Protein AF-0000000077203941 (afdb_homodimer)

Solvent-accessible surface area (backbone atoms only — not comparable to full-atom values): 20072 Å² total; per-residue (Å²): 122,65,71,66,51,54,58,54,54,57,59,59,58,67,66,56,72,82,65,63,80,65,65,68,78,66,64,61,74,73,58,52,49,26,24,41,35,41,29,30,57,31,85,92,36,55,36,36,36,35,40,31,41,96,87,47,73,72,51,80,46,78,30,49,58,42,19,69,50,74,54,48,46,76,46,52,58,87,87,72,40,68,40,51,32,38,31,40,40,33,41,96,91,42,76,46,63,46,71,77,37,38,36,78,76,60,76,48,59,54,42,40,33,40,37,39,91,70,22,48,24,38,62,52,57,58,27,30,45,30,30,50,63,63,53,90,82,55,88,58,81,71,57,78,44,79,42,72,45,63,89,59,70,81,68,70,70,73,74,76,77,77,73,77,76,77,77,79,74,85,122,120,66,70,64,51,56,57,52,54,55,56,59,59,63,67,60,63,82,70,65,82,67,66,68,80,68,65,63,72,72,58,53,49,24,25,42,34,41,29,28,56,32,87,92,37,56,36,35,38,36,39,31,42,98,86,46,75,72,51,80,46,76,30,50,56,41,18,70,49,72,54,48,47,78,45,53,58,88,87,70,40,68,39,51,31,39,30,41,39,33,39,96,92,42,75,46,62,47,71,78,38,39,37,78,78,62,74,50,58,54,42,41,32,40,37,38,90,70,22,48,24,38,63,50,59,59,26,29,44,29,31,51,64,63,54,88,82,54,90,60,83,70,59,77,45,77,42,71,45,63,87,60,70,80,67,71,72,73,75,75,75,78,72,78,79,76,78,80,75,84,122

Sequence (342 aa):
MAALVNKIVLLSFMLVPIFVMMDGVESFKFIPRAVIGIENQLPNLKLTIHCKDKYRDNGFHTLAPGENYRFGFITAPFFIKRTQWFCLFSWHGESRNFDIYVEERDDCSYCQWLIRKSGPCKYYATHLDCYQWKTTGQHERQGRKMLLISNTSIQQEPPLSLQPLNSQGRDMAALVNKIVLLSFMLVPIFVMMDGVESFKFIPRAVIGIENQLPNLKLTIHCKDKYRDNGFHTLAPGENYRFGFITAPFFIKRTQWFCLFSWHGESRNFDIYVEERDDCSYCQWLIRKSGPCKYYATHLDCYQWKTTGQHERQGRKMLLISNTSIQQEPPLSLQPLNSQGRD

Secondary structure (DSSP, 8-state):
-HHHHHHHHHHHHS---------SSSGGGGS-EEEEEEEE-STT--EEEEEE-SS-EEEEEEE-TT-EEEEEEEPPPTTT---EEEEEEEETTEEEEEEEEEHHHH--SEEEEEE-SS-EEEE-SSEEEEE----TT------EEEEE-----------------------/-HHHHHHHHHHHHHT--S-----SSSGGGGS-EEEEEEEE-STT--EEEEEE-SS-EEEEEEE-TT-EEEEEEEPPPTTT---EEEEEEEETTEEEEEEEEEHHHH--SEEEEEE-SS-EEEE-SSEEEEE----TT------EEEEE-----------------------

InterPro domains:
  IPR010264 Plant self-incompatibility S1 [PF05938] (37-133)
  IPR010264 Plant self-incompatibility S1 [PTHR31232] (36-124)

Organism: Lupinus luteus (NCBI:txid3873)

Structure (mmCIF, N/CA/C/O backbone):
data_AF-0000000077203941-model_v1
#
loop_
_entity.id
_entity.type
_entity.pdbx_description
1 polymer 'S-protein homolog'
#
loop_
_atom_site.group_PDB
_atom_site.id
_atom_site.type_symbol
_atom_site.label_atom_id
_atom_site.label_alt_id
_atom_site.label_comp_id
_atom_site.label_asym_id
_atom_site.label_entity_id
_atom_site.label_seq_id
_atom_site.pdbx_PDB_ins_code
_atom_site.Cartn_x
_atom_site.Cartn_y
_atom_site.Cartn_z
_atom_site.occupancy
_atom_site.B_iso_or_equiv
_atom_site.auth_seq_id
_atom_site.auth_comp_id
_atom_site.auth_asym_id
_atom_site.auth_atom_id
_atom_site.pdbx_PDB_model_num
ATOM 1 N N . MET A 1 1 ? 59.719 0.815 34.812 1 36.97 1 MET A N 1
ATOM 2 C CA . MET A 1 1 ? 58.625 -0.065 34.438 1 36.97 1 MET A CA 1
ATOM 3 C C . MET A 1 1 ? 57.281 0.527 34.875 1 36.97 1 MET A C 1
ATOM 5 O O . MET A 1 1 ? 56.219 0.031 34.469 1 36.97 1 MET A O 1
ATOM 9 N N . ALA A 1 2 ? 57.281 1.484 35.844 1 50.22 2 ALA A N 1
ATOM 10 C CA . ALA A 1 2 ? 56.062 2 36.469 1 50.22 2 ALA A CA 1
ATOM 11 C C . ALA A 1 2 ? 55.406 3.053 35.562 1 50.22 2 ALA A C 1
ATOM 13 O O . ALA A 1 2 ? 54.188 3.166 35.5 1 50.22 2 ALA A O 1
ATOM 14 N N . ALA A 1 3 ? 56.219 3.947 34.938 1 54.88 3 ALA A N 1
ATOM 15 C CA . ALA A 1 3 ? 55.656 5.062 34.188 1 54.88 3 ALA A CA 1
ATOM 16 C C . ALA A 1 3 ? 54.875 4.566 32.938 1 54.88 3 ALA A C 1
ATOM 18 O O . ALA A 1 3 ? 53.906 5.176 32.531 1 54.88 3 ALA A O 1
ATOM 19 N N . LEU A 1 4 ? 55.406 3.486 32.312 1 53.41 4 LEU A N 1
ATOM 20 C CA . LEU A 1 4 ? 54.75 2.992 31.109 1 53.41 4 LEU A CA 1
ATOM 21 C C . LEU A 1 4 ? 53.406 2.375 31.453 1 53.41 4 LEU A C 1
ATOM 23 O O . LEU A 1 4 ? 52.469 2.486 30.688 1 53.41 4 LEU A O 1
ATOM 27 N N . VAL A 1 5 ? 53.25 1.854 32.719 1 55.34 5 VAL A N 1
ATOM 28 C CA . VAL A 1 5 ? 52 1.253 33.125 1 55.34 5 VAL A CA 1
ATOM 29 C C . VAL A 1 5 ? 50.938 2.344 33.312 1 55.34 5 VAL A C 1
ATOM 31 O O . VAL A 1 5 ? 49.781 2.158 32.938 1 55.34 5 VAL A O 1
ATOM 34 N N . ASN A 1 6 ? 51.375 3.537 33.781 1 50.31 6 ASN A N 1
ATOM 35 C CA . ASN A 1 6 ? 50.375 4.551 34.062 1 50.31 6 ASN A CA 1
ATOM 36 C C . ASN A 1 6 ? 49.781 5.129 32.812 1 50.31 6 ASN A C 1
ATOM 38 O O . ASN A 1 6 ? 48.594 5.52 32.781 1 50.31 6 ASN A O 1
ATOM 42 N N . LYS A 1 7 ? 50.594 5.254 31.766 1 49.59 7 LYS A N 1
ATOM 43 C CA . LYS A 1 7 ? 50.031 5.828 30.547 1 49.59 7 LYS A CA 1
ATOM 44 C C . LYS A 1 7 ? 49.094 4.852 29.875 1 49.59 7 LYS A C 1
ATOM 46 O O . LYS A 1 7 ? 48.25 5.254 29.047 1 49.59 7 LYS A O 1
ATOM 51 N N . ILE A 1 8 ? 49.344 3.521 30.062 1 50 8 ILE A N 1
ATOM 52 C CA . ILE A 1 8 ? 48.438 2.551 29.438 1 50 8 ILE A CA 1
ATOM 53 C C . ILE A 1 8 ? 47.125 2.494 30.188 1 50 8 ILE A C 1
ATOM 55 O O . ILE A 1 8 ? 46.062 2.34 29.578 1 50 8 ILE A O 1
ATOM 59 N N . VAL A 1 9 ? 47.156 2.752 31.547 1 47.06 9 VAL A N 1
ATOM 60 C CA . VAL A 1 9 ? 45.906 2.697 32.281 1 47.06 9 VAL A CA 1
ATOM 61 C C . VAL A 1 9 ? 45.031 3.885 31.922 1 47.06 9 VAL A C 1
ATOM 63 O O . VAL A 1 9 ? 43.781 3.76 31.844 1 47.06 9 VAL A O 1
ATOM 66 N N . LEU A 1 10 ? 45.656 5.043 31.641 1 44.69 10 LEU A N 1
ATOM 67 C CA . LEU A 1 10 ? 44.812 6.195 31.344 1 44.69 10 LEU A CA 1
ATOM 68 C C . LEU A 1 10 ? 44.125 6.043 29.984 1 44.69 10 LEU A C 1
ATOM 70 O O . LEU A 1 10 ? 43.031 6.555 29.766 1 44.69 10 LEU A O 1
ATOM 74 N N . LEU A 1 11 ? 44.906 5.438 29.078 1 47.25 11 LEU A N 1
ATOM 75 C CA . LEU A 1 11 ? 44.312 5.363 27.75 1 47.25 11 LEU A CA 1
ATOM 76 C C . LEU A 1 11 ? 43.125 4.402 27.75 1 47.25 11 LEU A C 1
ATOM 78 O O . LEU A 1 11 ? 42.25 4.477 26.875 1 47.25 11 LEU A O 1
ATOM 82 N N . SER A 1 12 ? 43.25 3.41 28.688 1 47.41 12 SER A N 1
ATOM 83 C CA . SER A 1 12 ? 42.156 2.445 28.609 1 47.41 12 SER A CA 1
ATOM 84 C C . SER A 1 12 ? 40.844 3.049 29.125 1 47.41 12 SER A C 1
ATOM 86 O O . SER A 1 12 ? 39.781 2.422 29.031 1 47.41 12 SER A O 1
ATOM 88 N N . PHE A 1 13 ? 40.969 3.957 30.078 1 44.84 13 PHE A N 1
ATOM 89 C CA . PHE A 1 13 ? 39.688 4.43 30.625 1 44.84 13 PHE A CA 1
ATOM 90 C C . PHE A 1 13 ? 38.844 5.074 29.547 1 44.84 13 PHE A C 1
ATOM 92 O O . PHE A 1 13 ? 37.656 5.316 29.75 1 44.84 13 PHE A O 1
ATOM 99 N N . MET A 1 14 ? 39.531 5.777 28.656 1 41.94 14 MET A N 1
ATOM 100 C CA . MET A 1 14 ? 38.688 6.625 27.828 1 41.94 14 MET A CA 1
ATOM 101 C C . MET A 1 14 ? 37.812 5.781 26.906 1 41.94 14 MET A C 1
ATOM 103 O O . MET A 1 14 ? 37 6.32 26.141 1 41.94 14 MET A O 1
ATOM 107 N N . LEU A 1 15 ? 38.25 4.605 26.516 1 40.62 15 LEU A N 1
ATOM 108 C CA . LEU A 1 15 ? 37.312 3.955 25.594 1 40.62 15 LEU A CA 1
ATOM 109 C C . LEU A 1 15 ? 36.094 3.467 26.344 1 40.62 15 LEU A C 1
ATOM 111 O O . LEU A 1 15 ? 36.031 2.312 26.766 1 40.62 15 LEU A O 1
ATOM 115 N N . VAL A 1 16 ? 35.812 3.914 27.547 1 38.56 16 VAL A N 1
ATOM 116 C CA . VAL A 1 16 ? 34.469 3.539 28.031 1 38.56 16 VAL A CA 1
ATOM 117 C C . VAL A 1 16 ? 33.438 3.723 26.922 1 38.56 16 VAL A C 1
ATOM 119 O O . VAL A 1 16 ? 33.375 4.781 26.281 1 38.56 16 VAL A O 1
ATOM 122 N N . PRO A 1 17 ? 32.906 2.582 26.359 1 37.25 17 PRO A N 1
ATOM 123 C CA . PRO A 1 17 ? 31.812 2.578 25.391 1 37.25 17 PRO A CA 1
ATOM 124 C C . PRO A 1 17 ? 30.703 3.561 25.766 1 37.25 17 PRO A C 1
ATOM 126 O O . PRO A 1 17 ? 30.312 3.641 26.922 1 37.25 17 PRO A O 1
ATOM 129 N N . ILE A 1 18 ? 30.734 4.82 25.266 1 37.34 18 ILE A N 1
ATOM 130 C CA . ILE A 1 18 ? 29.469 5.477 24.938 1 37.34 18 ILE A CA 1
ATOM 131 C C . ILE A 1 18 ? 28.391 4.43 24.656 1 37.34 18 ILE A C 1
ATOM 133 O O . ILE A 1 18 ? 28.203 4.039 23.5 1 37.34 18 ILE A O 1
ATOM 137 N N . PHE A 1 19 ? 28.625 3.158 25.062 1 36.47 19 PHE A N 1
ATOM 138 C CA . PHE A 1 19 ? 27.375 2.41 25.031 1 36.47 19 PHE A CA 1
ATOM 139 C C . PHE A 1 19 ? 26.297 3.127 25.844 1 36.47 19 PHE A C 1
ATOM 141 O O . PHE A 1 19 ? 26.109 2.836 27.031 1 36.47 19 PHE A O 1
ATOM 148 N N . VAL A 1 20 ? 26.422 4.375 26.234 1 33.66 20 VAL A N 1
ATOM 149 C CA . VAL A 1 20 ? 25.203 4.93 26.797 1 33.66 20 VAL A CA 1
ATOM 150 C C . VAL A 1 20 ? 23.984 4.207 26.219 1 33.66 20 VAL A C 1
ATOM 152 O O . VAL A 1 20 ? 24.016 3.734 25.078 1 33.66 20 VAL A O 1
ATOM 155 N N . MET A 1 21 ? 22.984 3.955 27.109 1 33.06 21 MET A N 1
ATOM 156 C CA . MET A 1 21 ? 21.578 3.545 27.156 1 33.06 21 MET A CA 1
ATOM 157 C C . MET A 1 21 ? 20.781 4.188 26.031 1 33.06 21 MET A C 1
ATOM 159 O O . MET A 1 21 ? 20.453 5.371 26.094 1 33.06 21 MET A O 1
ATOM 163 N N . MET A 1 22 ? 21.25 4.137 24.766 1 34.56 22 MET A N 1
ATOM 164 C CA . MET A 1 22 ? 20.141 4.262 23.828 1 34.56 22 MET A CA 1
ATOM 165 C C . MET A 1 22 ? 18.875 3.592 24.375 1 34.56 22 MET A C 1
ATOM 167 O O . MET A 1 22 ? 18.875 2.389 24.656 1 34.56 22 MET A O 1
ATOM 171 N N . ASP A 1 23 ? 18.156 4.195 25.188 1 36.88 23 ASP A N 1
ATOM 172 C CA . ASP A 1 23 ? 16.766 3.77 25.344 1 36.88 23 ASP A CA 1
ATOM 173 C C . ASP A 1 23 ? 16.266 3.055 24.094 1 36.88 23 ASP A C 1
ATOM 175 O O . ASP A 1 23 ? 16.469 3.529 22.984 1 36.88 23 ASP A O 1
ATOM 179 N N . GLY A 1 24 ? 16.25 1.79 24.047 1 36.47 24 GLY A N 1
ATOM 180 C CA . GLY A 1 24 ? 15.938 0.714 23.125 1 36.47 24 GLY A CA 1
ATOM 181 C C . GLY A 1 24 ? 14.859 1.086 22.125 1 36.47 24 GLY A C 1
ATOM 182 O O . GLY A 1 24 ? 14.57 0.321 21.203 1 36.47 24 GLY A O 1
ATOM 183 N N . VAL A 1 25 ? 13.836 1.766 22.562 1 40.03 25 VAL A N 1
ATOM 184 C CA . VAL A 1 25 ? 12.633 1.725 21.75 1 40.03 25 VAL A CA 1
ATOM 185 C C . VAL A 1 25 ? 12.867 2.475 20.438 1 40.03 25 VAL A C 1
ATOM 187 O O . VAL A 1 25 ? 12.398 2.049 19.375 1 40.03 25 VAL A O 1
ATOM 190 N N . GLU A 1 26 ? 13.469 3.666 20.453 1 42.59 26 GLU A N 1
ATOM 191 C CA . GLU A 1 26 ? 13.57 4.473 19.234 1 42.59 26 GLU A CA 1
ATOM 192 C C . GLU A 1 26 ? 14.773 4.059 18.406 1 42.59 26 GLU A C 1
ATOM 194 O O . GLU A 1 26 ? 15.062 4.672 17.375 1 42.59 26 GLU A O 1
ATOM 199 N N . SER A 1 27 ? 15.812 3.564 19 1 45.38 27 SER A N 1
ATOM 200 C CA . SER A 1 27 ? 17.094 3.281 18.359 1 45.38 27 SER A CA 1
ATOM 201 C C . SER A 1 27 ? 16.922 2.432 17.109 1 45.38 27 SER A C 1
ATOM 203 O O . SER A 1 27 ? 17.797 2.408 16.25 1 45.38 27 SER A O 1
ATOM 205 N N . PHE A 1 28 ? 15.828 1.674 17.047 1 51.12 28 PHE A N 1
ATOM 206 C CA . PHE A 1 28 ? 15.516 0.727 15.984 1 51.12 28 PHE A CA 1
ATOM 207 C C . PHE A 1 28 ? 14.984 1.452 14.75 1 51.12 28 PHE A C 1
ATOM 209 O O . PHE A 1 28 ? 14.641 0.817 13.758 1 51.12 28 PHE A O 1
ATOM 216 N N . LYS A 1 29 ? 14.883 2.684 14.867 1 59.03 29 LYS A N 1
ATOM 217 C CA . LYS A 1 29 ? 14.477 3.592 13.797 1 59.03 29 LYS A CA 1
ATOM 218 C C . LYS A 1 29 ? 15.516 3.604 12.672 1 59.03 29 LYS A C 1
ATOM 220 O O . LYS A 1 29 ? 15.18 3.879 11.516 1 59.03 29 LYS A O 1
ATOM 225 N N . PHE A 1 30 ? 16.734 3.004 12.969 1 72.81 30 PHE A N 1
ATOM 226 C CA . PHE A 1 30 ? 17.75 3.195 11.945 1 72.81 30 PHE A CA 1
ATOM 227 C C . PHE A 1 30 ? 17.891 1.945 11.086 1 72.81 30 PHE A C 1
ATOM 229 O O . PHE A 1 30 ? 18.719 1.905 10.172 1 72.81 30 PHE A O 1
ATOM 236 N N . ILE A 1 31 ? 17.141 0.972 11.516 1 83.25 31 ILE A N 1
ATOM 237 C CA . ILE A 1 31 ? 17.266 -0.196 10.648 1 83.25 31 ILE A CA 1
ATOM 238 C C . ILE A 1 31 ? 16.312 -0.057 9.461 1 83.25 31 ILE A C 1
ATOM 240 O O . ILE A 1 31 ? 15.086 -0.032 9.641 1 83.25 31 ILE A O 1
ATOM 244 N N . PRO A 1 32 ? 16.922 -0.05 8.344 1 90.69 32 PRO A N 1
ATOM 245 C CA . PRO A 1 32 ? 16.047 0.114 7.18 1 90.69 32 PRO A CA 1
ATOM 246 C C . PRO A 1 32 ? 15.102 -1.067 6.977 1 90.69 32 PRO A C 1
ATOM 248 O O . PRO A 1 32 ? 15.484 -2.217 7.215 1 90.69 32 PRO A O 1
ATOM 251 N N . ARG A 1 33 ? 13.883 -0.759 6.688 1 93.75 33 ARG A N 1
ATOM 252 C CA . ARG A 1 33 ? 12.859 -1.776 6.473 1 93.75 33 ARG A CA 1
ATOM 253 C C . ARG A 1 33 ? 12.062 -1.494 5.203 1 93.75 33 ARG A C 1
ATOM 255 O O . ARG A 1 33 ? 12.047 -0.365 4.711 1 93.75 33 ARG A O 1
ATOM 262 N N . ALA A 1 34 ? 11.484 -2.582 4.707 1 95.62 34 ALA A N 1
ATOM 263 C CA . ALA A 1 34 ? 10.578 -2.473 3.566 1 95.62 34 ALA A CA 1
ATOM 264 C C . ALA A 1 34 ? 9.312 -3.303 3.785 1 95.62 34 ALA A C 1
ATOM 266 O O . ALA A 1 34 ? 9.336 -4.297 4.516 1 95.62 34 ALA A O 1
ATOM 267 N N . VAL A 1 35 ? 8.227 -2.814 3.223 1 98 35 VAL A N 1
ATOM 268 C CA . VAL A 1 35 ? 6.969 -3.545 3.182 1 98 35 VAL A CA 1
ATOM 269 C C . VAL A 1 35 ? 6.582 -3.83 1.73 1 98 35 VAL A C 1
ATOM 271 O O . VAL A 1 35 ? 6.688 -2.953 0.871 1 98 35 VAL A O 1
ATOM 274 N N . ILE A 1 36 ? 6.16 -5.074 1.547 1 98.5 36 ILE A N 1
ATOM 275 C CA . ILE A 1 36 ? 5.602 -5.461 0.256 1 98.5 36 ILE A CA 1
ATOM 276 C C . ILE A 1 36 ? 4.09 -5.652 0.385 1 98.5 36 ILE A C 1
ATOM 278 O O . ILE A 1 36 ? 3.621 -6.328 1.304 1 98.5 36 ILE A O 1
ATOM 282 N N . GLY A 1 37 ? 3.375 -4.984 -0.422 1 98.56 37 GLY A N 1
ATOM 283 C CA . GLY A 1 37 ? 1.97 -5.293 -0.63 1 98.56 37 GLY A CA 1
ATOM 284 C C . GLY A 1 37 ? 1.697 -5.969 -1.962 1 98.56 37 GLY A C 1
ATOM 285 O O . GLY A 1 37 ? 2.244 -5.562 -2.99 1 98.56 37 GLY A O 1
ATOM 286 N N . ILE A 1 38 ? 0.894 -6.973 -1.899 1 98.81 38 ILE A N 1
ATOM 287 C CA . ILE A 1 38 ? 0.526 -7.727 -3.092 1 98.81 38 ILE A CA 1
ATOM 288 C C . ILE A 1 38 ? -0.995 -7.785 -3.217 1 98.81 38 ILE A C 1
ATOM 290 O O . ILE A 1 38 ? -1.674 -8.344 -2.352 1 98.81 38 ILE A O 1
ATOM 294 N N . GLU A 1 39 ? -1.454 -7.246 -4.328 1 98.81 39 GLU A N 1
ATOM 295 C CA . GLU A 1 39 ? -2.896 -7.242 -4.555 1 98.81 39 GLU A CA 1
ATOM 296 C C . GLU A 1 39 ? -3.277 -8.18 -5.695 1 98.81 39 GLU A C 1
ATOM 298 O O . GLU A 1 39 ? -2.654 -8.164 -6.758 1 98.81 39 GLU A O 1
ATOM 303 N N . ASN A 1 40 ? -4.309 -8.945 -5.434 1 98.69 40 ASN A N 1
ATOM 304 C CA . ASN A 1 40 ? -4.852 -9.797 -6.484 1 98.69 40 ASN A CA 1
ATOM 305 C C . ASN A 1 40 ? -5.734 -9.008 -7.449 1 98.69 40 ASN A C 1
ATOM 307 O O . ASN A 1 40 ? -6.867 -8.664 -7.113 1 98.69 40 ASN A O 1
ATOM 311 N N . GLN A 1 41 ? -5.199 -8.859 -8.609 1 98.31 41 GLN A N 1
ATOM 312 C CA . GLN A 1 41 ? -6.012 -8.18 -9.617 1 98.31 41 GLN A CA 1
ATOM 313 C C . GLN A 1 41 ? -6.375 -9.125 -10.758 1 98.31 41 GLN A C 1
ATOM 315 O O . GLN A 1 41 ? -6.637 -8.68 -11.875 1 98.31 41 GLN A O 1
ATOM 320 N N . LEU A 1 42 ? -6.34 -10.367 -10.453 1 97.81 42 LEU A N 1
ATOM 321 C CA . LEU A 1 42 ? -6.871 -11.336 -11.398 1 97.81 42 LEU A CA 1
ATOM 322 C C . LEU A 1 42 ? -8.398 -11.305 -11.406 1 97.81 42 LEU A C 1
ATOM 324 O O . LEU A 1 42 ? -9.031 -11.445 -10.359 1 97.81 42 LEU A O 1
ATOM 328 N N . PRO A 1 43 ? -8.938 -11.141 -12.625 1 96 43 PRO A N 1
ATOM 329 C CA . PRO A 1 43 ? -10.398 -11.062 -12.648 1 96 43 PRO A CA 1
ATOM 330 C C . PRO A 1 43 ? -11.062 -12.391 -12.273 1 96 43 PRO A C 1
ATOM 332 O O . PRO A 1 43 ? -10.867 -13.398 -12.961 1 96 43 PRO A O 1
ATOM 335 N N . ASN A 1 44 ? -11.766 -12.383 -11.188 1 95.5 44 ASN A N 1
ATOM 336 C CA . ASN A 1 44 ? -12.609 -13.477 -10.727 1 95.5 44 ASN A CA 1
ATOM 337 C C . ASN A 1 44 ? -11.789 -14.719 -10.406 1 95.5 44 ASN A C 1
ATOM 339 O O . ASN A 1 44 ? -12.297 -15.844 -10.508 1 95.5 44 ASN A O 1
ATOM 343 N N . LEU A 1 45 ? -10.578 -14.57 -10.086 1 97.62 45 LEU A N 1
ATOM 344 C CA . LEU A 1 45 ? -9.727 -15.711 -9.758 1 97.62 45 LEU A CA 1
ATOM 345 C C . LEU A 1 45 ? -9.016 -15.492 -8.422 1 97.62 45 LEU A C 1
ATOM 347 O O . LEU A 1 45 ? -8.523 -14.391 -8.148 1 97.62 45 LEU A O 1
ATOM 351 N N . LYS A 1 46 ? -9.008 -16.547 -7.711 1 98.12 46 LYS A N 1
ATOM 352 C CA . LYS A 1 46 ? -8.195 -16.531 -6.496 1 98.12 46 LYS A CA 1
ATOM 353 C C . LYS A 1 46 ? -6.715 -16.688 -6.824 1 98.12 46 LYS A C 1
ATOM 355 O O . LYS A 1 46 ? -6.348 -17.422 -7.738 1 98.12 46 LYS A O 1
ATOM 360 N N . LEU A 1 47 ? -5.961 -15.977 -6.059 1 98.62 47 LEU A N 1
ATOM 361 C CA . LEU A 1 47 ? -4.512 -16 -6.223 1 98.62 47 LEU A CA 1
ATOM 362 C C . LEU A 1 47 ? -3.836 -16.609 -5 1 98.62 47 LEU A C 1
ATOM 364 O O . LEU A 1 47 ? -4.055 -16.156 -3.873 1 98.62 47 LEU A O 1
ATOM 368 N N . THR A 1 48 ? -3.068 -17.656 -5.203 1 98.75 48 THR A N 1
ATOM 369 C CA . THR A 1 48 ? -2.238 -18.203 -4.133 1 98.75 48 THR A CA 1
ATOM 370 C C . THR A 1 48 ? -0.792 -17.734 -4.281 1 98.75 48 THR A C 1
ATOM 372 O O . THR A 1 48 ? -0.224 -17.797 -5.375 1 98.75 48 THR A O 1
ATOM 375 N N . ILE A 1 49 ? -0.249 -17.297 -3.172 1 98.75 49 ILE A N 1
ATOM 376 C CA . ILE A 1 49 ? 1.096 -16.734 -3.223 1 98.75 49 ILE A CA 1
ATOM 377 C C . ILE A 1 49 ? 1.989 -17.438 -2.203 1 98.75 49 ILE A C 1
ATOM 379 O O . ILE A 1 49 ? 1.533 -17.812 -1.116 1 98.75 49 ILE A O 1
ATOM 383 N N . HIS A 1 50 ? 3.186 -17.656 -2.537 1 98.69 50 HIS A N 1
ATOM 384 C CA . HIS A 1 50 ? 4.242 -18.141 -1.654 1 98.69 50 HIS A CA 1
ATOM 385 C C . HIS A 1 50 ? 5.516 -17.312 -1.819 1 98.69 50 HIS A C 1
ATOM 387 O O . HIS A 1 50 ? 6.129 -17.328 -2.889 1 98.69 50 HIS A O 1
ATOM 393 N N . CYS A 1 51 ? 5.879 -16.625 -0.798 1 98.69 51 CYS A N 1
ATOM 394 C CA . CYS A 1 51 ? 7.051 -15.758 -0.866 1 98.69 51 CYS A CA 1
ATOM 395 C C . CYS A 1 51 ? 8.117 -16.203 0.131 1 98.69 51 CYS A C 1
ATOM 397 O O . CYS A 1 51 ? 7.797 -16.594 1.255 1 98.69 51 CYS A O 1
ATOM 399 N N . LYS A 1 52 ? 9.305 -16.047 -0.28 1 98.19 52 LYS A N 1
ATOM 400 C CA . LYS A 1 52 ? 10.406 -16.391 0.61 1 98.19 52 LYS A CA 1
ATOM 401 C C . LYS A 1 52 ? 11.688 -15.648 0.226 1 98.19 52 LYS A C 1
ATOM 403 O O . LYS A 1 52 ? 11.812 -15.18 -0.905 1 98.19 52 LYS A O 1
ATOM 408 N N . ASP A 1 53 ? 12.477 -15.383 1.205 1 96.56 53 ASP A N 1
ATOM 409 C CA . ASP A 1 53 ? 13.859 -15.008 0.923 1 96.56 53 ASP A CA 1
ATOM 410 C C . ASP A 1 53 ? 14.82 -16.141 1.285 1 96.56 53 ASP A C 1
ATOM 412 O O . ASP A 1 53 ? 14.406 -17.281 1.437 1 96.56 53 ASP A O 1
ATOM 416 N N . LYS A 1 54 ? 16.109 -15.875 1.349 1 94.69 54 LYS A N 1
ATOM 417 C CA . LYS A 1 54 ? 17.109 -16.906 1.63 1 94.69 54 LYS A CA 1
ATOM 418 C C . LYS A 1 54 ? 16.906 -17.5 3.02 1 94.69 54 LYS A C 1
ATOM 420 O O . LYS A 1 54 ? 17.203 -18.672 3.242 1 94.69 54 LYS A O 1
ATOM 425 N N . TYR A 1 55 ? 16.328 -16.75 3.924 1 94.56 55 TYR A N 1
ATOM 426 C CA . TYR A 1 55 ? 16.312 -17.156 5.328 1 94.56 55 TYR A CA 1
ATOM 427 C C . TYR A 1 55 ? 14.883 -17.375 5.812 1 94.56 55 TYR A C 1
ATOM 429 O O . TYR A 1 55 ? 14.656 -18.109 6.781 1 94.56 55 TYR A O 1
ATOM 437 N N . ARG A 1 56 ? 13.992 -16.781 5.172 1 96.31 56 ARG A N 1
ATOM 438 C CA . ARG A 1 56 ? 12.625 -16.781 5.676 1 96.31 56 ARG A CA 1
ATOM 439 C C . ARG A 1 56 ? 11.656 -17.312 4.621 1 96.31 56 ARG A C 1
ATOM 441 O O . ARG A 1 56 ? 11.828 -17.062 3.428 1 96.31 56 ARG A O 1
ATOM 448 N N . ASP A 1 57 ? 10.648 -18.047 5.074 1 97.94 57 ASP A N 1
ATOM 449 C CA . ASP A 1 57 ? 9.531 -18.578 4.297 1 97.94 57 ASP A CA 1
ATOM 450 C C . ASP A 1 57 ? 8.188 -18.172 4.898 1 97.94 57 ASP A C 1
ATOM 452 O O . ASP A 1 57 ? 7.863 -18.562 6.02 1 97.94 57 ASP A O 1
ATOM 456 N N . ASN A 1 58 ? 7.391 -17.406 4.113 1 98.19 58 ASN A N 1
ATOM 457 C CA . ASN A 1 58 ? 6.152 -16.859 4.648 1 98.19 58 ASN A CA 1
ATOM 458 C C . ASN A 1 58 ? 4.98 -17.812 4.453 1 98.19 58 ASN A C 1
ATOM 460 O O . ASN A 1 58 ? 3.844 -17.484 4.797 1 98.19 58 ASN A O 1
ATOM 464 N N . GLY A 1 59 ? 5.172 -18.891 3.896 1 98 59 GLY A N 1
ATOM 465 C CA . GLY A 1 59 ? 4.113 -19.859 3.662 1 98 59 GLY A CA 1
ATOM 466 C C . GLY A 1 59 ? 3.141 -19.438 2.58 1 98 59 GLY A C 1
ATOM 467 O O . GLY A 1 59 ? 3.365 -18.438 1.898 1 98 59 GLY A O 1
ATOM 468 N N . PHE A 1 60 ? 2.092 -20.25 2.4 1 98.19 60 PHE A N 1
ATOM 469 C CA . PHE A 1 60 ? 1.112 -20.016 1.347 1 98.19 60 PHE A CA 1
ATOM 470 C C . PHE A 1 60 ? -0.028 -19.141 1.853 1 98.19 60 PHE A C 1
ATOM 472 O O . PHE A 1 60 ? -0.481 -19.297 2.988 1 98.19 60 PHE A O 1
ATOM 479 N N . HIS A 1 61 ? -0.429 -18.266 0.969 1 98.31 61 HIS A N 1
ATOM 480 C CA . HIS A 1 61 ? -1.584 -17.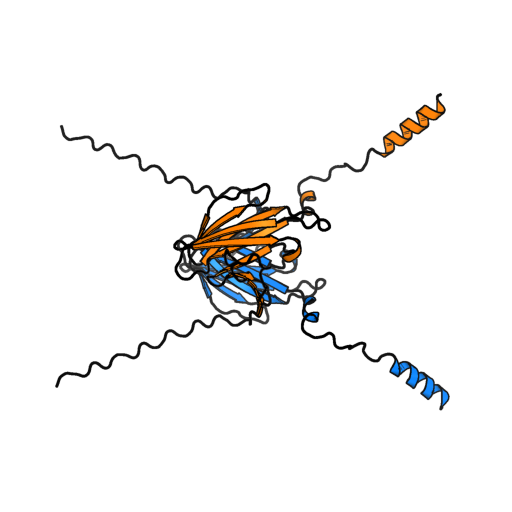406 1.2 1 98.31 61 HIS A CA 1
ATOM 481 C C . HIS A 1 61 ? -2.486 -17.359 -0.027 1 98.31 61 HIS A C 1
ATOM 483 O O . HIS A 1 61 ? -2.002 -17.266 -1.157 1 98.31 61 HIS A O 1
ATOM 489 N N . THR A 1 62 ? -3.781 -17.359 0.233 1 98.31 62 THR A N 1
ATOM 490 C CA . THR A 1 62 ? -4.727 -17.25 -0.872 1 98.31 62 THR A CA 1
ATOM 491 C C . THR A 1 62 ? -5.52 -15.953 -0.772 1 98.31 62 THR A C 1
ATOM 493 O O . THR A 1 62 ? -6.055 -15.625 0.289 1 98.31 62 THR A O 1
ATOM 496 N N . LEU A 1 63 ? -5.613 -15.289 -1.878 1 97.88 63 LEU A N 1
ATOM 497 C CA . LEU A 1 63 ? -6.277 -13.984 -1.955 1 97.88 63 LEU A CA 1
ATOM 498 C C . LEU A 1 63 ? -7.461 -14.039 -2.918 1 97.88 63 LEU A C 1
ATOM 500 O O . LEU A 1 63 ? -7.309 -14.445 -4.07 1 97.88 63 LEU A O 1
ATOM 504 N N . ALA A 1 64 ? -8.547 -13.547 -2.418 1 96.69 64 ALA A N 1
ATOM 505 C CA . ALA A 1 64 ? -9.648 -13.289 -3.342 1 96.69 64 ALA A CA 1
ATOM 506 C C . ALA A 1 64 ? -9.359 -12.078 -4.223 1 96.69 64 ALA A C 1
ATOM 508 O O . ALA A 1 64 ? -8.43 -11.312 -3.941 1 96.69 64 ALA A O 1
ATOM 509 N N . PRO A 1 65 ? -10.141 -11.914 -5.32 1 97.19 65 PRO A N 1
ATOM 510 C CA . PRO A 1 65 ? -9.938 -10.719 -6.141 1 97.19 65 PRO A CA 1
ATOM 511 C C . PRO A 1 65 ? -10.039 -9.43 -5.332 1 97.19 65 PRO A C 1
ATOM 513 O O . PRO A 1 65 ? -10.969 -9.258 -4.547 1 97.19 65 PRO A O 1
ATOM 516 N N . GLY A 1 66 ? -9.062 -8.617 -5.477 1 96.38 66 GLY A N 1
ATOM 517 C CA . GLY A 1 66 ? -9.07 -7.328 -4.801 1 96.38 66 GLY A CA 1
ATOM 518 C C . GLY A 1 66 ? -8.383 -7.363 -3.445 1 96.38 66 GLY A C 1
ATOM 519 O O . GLY A 1 66 ? -8.055 -6.312 -2.885 1 96.38 66 GLY A O 1
ATOM 520 N N . GLU A 1 67 ? -8.141 -8.5 -2.92 1 96.44 67 GLU A N 1
ATOM 521 C CA . GLU A 1 67 ? -7.547 -8.617 -1.592 1 96.44 67 GLU A CA 1
ATOM 522 C C . GLU A 1 67 ? -6.035 -8.406 -1.642 1 96.44 67 GLU A C 1
ATOM 524 O O . GLU A 1 67 ? -5.418 -8.562 -2.697 1 96.44 67 GLU A O 1
ATOM 529 N N . ASN A 1 68 ? -5.516 -8.102 -0.481 1 97.69 68 ASN A N 1
ATOM 530 C CA . ASN A 1 68 ? -4.098 -7.793 -0.357 1 97.69 68 ASN A CA 1
ATOM 531 C C . ASN A 1 68 ? -3.41 -8.703 0.657 1 97.69 68 ASN A C 1
ATOM 533 O O . ASN A 1 68 ? -4.027 -9.125 1.635 1 97.69 68 ASN A O 1
ATOM 537 N N . TYR A 1 69 ? -2.221 -9.008 0.331 1 97.75 69 TYR A N 1
ATOM 538 C CA . TYR A 1 69 ? -1.291 -9.617 1.278 1 97.75 69 TYR A CA 1
ATOM 539 C C . TYR A 1 69 ? -0.068 -8.727 1.482 1 97.75 69 TYR A C 1
ATOM 541 O O . TYR A 1 69 ? 0.475 -8.18 0.521 1 97.75 69 TYR A O 1
ATOM 549 N N . ARG A 1 70 ? 0.335 -8.547 2.771 1 98.25 70 ARG A N 1
ATOM 550 C CA . ARG A 1 70 ? 1.463 -7.672 3.066 1 98.25 70 ARG A CA 1
ATOM 551 C C . ARG A 1 70 ? 2.438 -8.336 4.031 1 98.25 70 ARG A C 1
ATOM 553 O O . ARG A 1 70 ? 2.027 -9.094 4.914 1 98.25 70 ARG A O 1
ATOM 560 N N . PHE A 1 71 ? 3.684 -8.016 3.861 1 97 71 PHE A N 1
ATOM 561 C CA . PHE A 1 71 ? 4.688 -8.43 4.832 1 97 71 PHE A CA 1
ATOM 562 C C . PHE A 1 71 ? 5.859 -7.453 4.852 1 97 71 PHE A C 1
ATOM 564 O O . PHE A 1 71 ? 6.152 -6.809 3.842 1 97 71 PHE A O 1
ATOM 571 N N . GLY A 1 72 ? 6.496 -7.336 5.965 1 96.5 72 GLY A N 1
ATOM 572 C CA . GLY A 1 72 ? 7.652 -6.473 6.16 1 96.5 72 GLY A CA 1
ATOM 573 C C . GLY A 1 72 ? 8.914 -7.238 6.5 1 96.5 72 GLY A C 1
ATOM 574 O O . GLY A 1 72 ? 8.852 -8.391 6.926 1 96.5 72 GLY A O 1
ATOM 575 N N . PHE A 1 73 ? 10.023 -6.613 6.293 1 95.62 73 PHE A N 1
ATOM 576 C CA . PHE A 1 73 ? 11.32 -7.23 6.555 1 95.62 73 PHE A CA 1
ATOM 577 C C . PHE A 1 73 ? 12.406 -6.176 6.668 1 95.62 73 PHE A C 1
ATOM 579 O O . PHE A 1 73 ? 12.242 -5.051 6.191 1 95.62 73 PHE A O 1
ATOM 586 N N . ILE A 1 74 ? 13.469 -6.547 7.273 1 93.88 74 ILE A N 1
ATOM 587 C CA . ILE A 1 74 ? 14.664 -5.715 7.344 1 93.88 74 ILE A CA 1
ATOM 588 C C . ILE A 1 74 ? 15.445 -5.812 6.035 1 93.88 74 ILE A C 1
ATOM 590 O O . ILE A 1 74 ? 15.594 -6.902 5.473 1 93.88 74 ILE A O 1
ATOM 594 N N . THR A 1 75 ? 15.891 -4.668 5.59 1 93.88 75 THR A N 1
ATOM 595 C CA . THR A 1 75 ? 16.703 -4.684 4.387 1 93.88 75 THR A CA 1
ATOM 596 C C . THR A 1 75 ? 18.188 -4.535 4.738 1 93.88 75 THR A C 1
ATOM 598 O O . THR A 1 75 ? 18.531 -4.059 5.824 1 93.88 75 THR A O 1
ATOM 601 N N . ALA A 1 76 ? 19 -4.988 3.828 1 90.31 76 ALA A N 1
ATOM 602 C CA . ALA A 1 76 ? 20.438 -4.801 4 1 90.31 76 ALA A CA 1
ATOM 603 C C . ALA A 1 76 ? 20.812 -3.318 3.951 1 90.31 76 ALA A C 1
ATOM 605 O O . ALA A 1 76 ? 20.078 -2.508 3.385 1 90.31 76 ALA A O 1
ATOM 606 N N . PRO A 1 77 ? 21.969 -3.066 4.551 1 86.19 77 PRO A N 1
ATOM 607 C CA . PRO A 1 77 ? 22.406 -1.669 4.504 1 86.19 77 PRO A CA 1
ATOM 608 C C . PRO A 1 77 ? 22.516 -1.133 3.078 1 86.19 77 PRO A C 1
ATOM 610 O O . PRO A 1 77 ? 22.75 -1.901 2.141 1 86.19 77 PRO A O 1
ATOM 613 N N . PHE A 1 78 ? 22.547 0.174 3.025 1 79.12 78 PHE A N 1
ATOM 614 C CA . PHE A 1 78 ? 22.391 0.864 1.75 1 79.12 78 PHE A CA 1
ATOM 615 C C . PHE A 1 78 ? 23.578 0.588 0.835 1 79.12 78 PHE A C 1
ATOM 617 O O . PHE A 1 78 ? 23.453 0.634 -0.389 1 79.12 78 PHE A O 1
ATOM 624 N N . PHE A 1 79 ? 24.625 0.237 1.374 1 81.56 79 PHE A N 1
ATOM 625 C CA . PHE A 1 79 ? 25.797 0.078 0.518 1 81.56 79 PHE A CA 1
ATOM 626 C C . PHE A 1 79 ? 25.906 -1.358 0.025 1 81.56 79 PHE A C 1
ATOM 628 O O . PHE A 1 79 ? 26.625 -1.63 -0.949 1 81.56 79 PHE A O 1
ATOM 635 N N . ILE A 1 80 ? 25.281 -2.352 0.521 1 83.44 80 ILE A N 1
ATOM 636 C CA . ILE A 1 80 ? 25.375 -3.744 0.095 1 83.44 80 ILE A CA 1
ATOM 637 C C . ILE A 1 80 ? 24.188 -4.082 -0.807 1 83.44 80 ILE A C 1
ATOM 639 O O . ILE A 1 80 ? 24.359 -4.719 -1.851 1 83.44 80 ILE A O 1
ATOM 643 N N . LYS A 1 81 ? 22.953 -3.562 -0.55 1 87.5 81 LYS A N 1
ATOM 644 C CA . LYS A 1 81 ? 21.688 -3.721 -1.273 1 87.5 81 LYS A CA 1
ATOM 645 C C . LYS A 1 81 ? 21.516 -5.152 -1.772 1 87.5 81 LYS A C 1
ATOM 647 O O . LYS A 1 81 ? 21.359 -5.383 -2.973 1 87.5 81 LYS A O 1
ATOM 652 N N . ARG A 1 82 ? 21.391 -6.113 -0.921 1 90.88 82 ARG A N 1
ATOM 653 C CA . ARG A 1 82 ? 21.391 -7.52 -1.308 1 90.88 82 ARG A CA 1
ATOM 654 C C . ARG A 1 82 ? 20.094 -8.203 -0.92 1 90.88 82 ARG A C 1
ATOM 656 O O . ARG A 1 82 ? 19.906 -9.391 -1.184 1 90.88 82 ARG A O 1
ATOM 663 N N . THR A 1 83 ? 19.203 -7.504 -0.374 1 95.12 83 THR A N 1
ATOM 664 C CA . THR A 1 83 ? 17.953 -8.133 0.035 1 95.12 83 THR A CA 1
ATOM 665 C C . THR A 1 83 ? 17.109 -8.492 -1.182 1 95.12 83 THR A C 1
ATOM 667 O O . THR A 1 83 ? 16.938 -7.668 -2.082 1 95.12 83 THR A O 1
ATOM 670 N N . GLN A 1 84 ? 16.656 -9.75 -1.218 1 96.5 84 GLN A N 1
ATOM 671 C CA . GLN A 1 84 ? 15.797 -10.188 -2.314 1 96.5 84 GLN A CA 1
ATOM 672 C C . GLN A 1 84 ? 14.703 -11.133 -1.814 1 96.5 84 GLN A C 1
ATOM 674 O O . GLN A 1 84 ? 14.953 -11.984 -0.965 1 96.5 84 GLN A O 1
ATOM 679 N N . TRP A 1 85 ? 13.5 -10.977 -2.289 1 97.75 85 TRP A N 1
ATOM 680 C CA . TRP A 1 85 ? 12.367 -11.859 -2.047 1 97.75 85 TRP A CA 1
ATOM 681 C C . TRP A 1 85 ? 11.805 -12.406 -3.359 1 97.75 85 TRP A C 1
ATOM 683 O O . TRP A 1 85 ? 11.633 -11.648 -4.32 1 97.75 85 TRP A O 1
ATOM 693 N N . PHE A 1 86 ? 11.586 -13.672 -3.312 1 97.06 86 PHE A N 1
ATOM 694 C CA . PHE A 1 86 ? 10.961 -14.375 -4.43 1 97.06 86 PHE A CA 1
ATOM 695 C C . PHE A 1 86 ? 9.57 -14.867 -4.051 1 97.06 86 PHE A C 1
ATOM 697 O O . PHE A 1 86 ? 9.344 -15.297 -2.92 1 97.06 86 PHE A O 1
ATOM 704 N N . CYS A 1 87 ? 8.688 -14.789 -5.098 1 98.25 87 CYS A N 1
ATOM 705 C CA . CYS A 1 87 ? 7.344 -15.297 -4.848 1 98.25 87 CYS A CA 1
ATOM 706 C C . CYS A 1 87 ? 6.875 -16.188 -6 1 98.25 87 CYS A C 1
ATOM 708 O O . CYS A 1 87 ? 7.184 -15.914 -7.16 1 98.25 87 CYS A O 1
ATOM 710 N N . LEU A 1 88 ? 6.18 -17.172 -5.602 1 97.75 88 LEU A N 1
ATOM 711 C CA . LEU A 1 88 ? 5.398 -17.984 -6.527 1 97.75 88 LEU A CA 1
ATOM 712 C C . LEU A 1 88 ? 3.941 -17.547 -6.543 1 97.75 88 LEU A C 1
ATOM 714 O O . LEU A 1 88 ? 3.338 -17.344 -5.488 1 97.75 88 LEU A O 1
ATOM 718 N N . PHE A 1 89 ? 3.453 -17.375 -7.777 1 98.38 89 PHE A N 1
ATOM 719 C CA . PHE A 1 89 ? 2.062 -16.984 -7.992 1 98.38 89 PHE A CA 1
ATOM 720 C C . PHE A 1 89 ? 1.31 -18.078 -8.742 1 98.38 89 PHE A C 1
ATOM 722 O O . PHE A 1 89 ? 1.729 -18.5 -9.828 1 98.38 89 PHE A O 1
ATOM 729 N N . SER A 1 90 ? 0.194 -18.453 -8.094 1 97.75 90 SER A N 1
ATOM 730 C CA . SER A 1 90 ? -0.555 -19.531 -8.734 1 97.75 90 SER A CA 1
ATOM 731 C C . SER A 1 90 ? -2.043 -19.203 -8.797 1 97.75 90 SER A C 1
ATOM 733 O O . SER A 1 90 ? -2.611 -18.672 -7.84 1 97.75 90 SER A O 1
ATOM 735 N N . TRP A 1 91 ? -2.59 -19.484 -9.977 1 97.25 91 TRP A N 1
ATOM 736 C CA . TRP A 1 91 ? -4.031 -19.375 -10.188 1 97.25 91 TRP A CA 1
ATOM 737 C C . TRP A 1 91 ? -4.496 -20.359 -11.266 1 97.25 91 TRP A C 1
ATOM 739 O O . TRP A 1 91 ? -3.818 -20.531 -12.281 1 97.25 91 TRP A O 1
ATOM 749 N N . HIS A 1 92 ? -5.684 -20.953 -10.984 1 93 92 HIS A N 1
ATOM 750 C CA . HIS A 1 92 ? -6.359 -21.828 -11.938 1 93 92 HIS A CA 1
ATOM 751 C C . HIS A 1 92 ? -5.371 -22.766 -12.617 1 93 92 HIS A C 1
ATOM 753 O O . HIS A 1 92 ? -5.34 -22.875 -13.844 1 93 92 HIS A O 1
ATOM 759 N N . GLY A 1 93 ? -4.469 -23.359 -11.914 1 90.56 93 GLY A N 1
ATOM 760 C CA . GLY A 1 93 ? -3.562 -24.359 -12.445 1 90.56 93 GLY A CA 1
ATOM 761 C C . GLY A 1 93 ? -2.301 -23.766 -13.047 1 90.56 93 GLY A C 1
ATOM 762 O O . GLY A 1 93 ? -1.419 -24.5 -13.492 1 90.56 93 GLY A O 1
ATOM 763 N N . GLU A 1 94 ? -2.17 -22.453 -13.141 1 91.94 94 GLU A N 1
ATOM 764 C CA . GLU A 1 94 ? -0.967 -21.781 -13.625 1 91.94 94 GLU A CA 1
ATOM 765 C C . GLU A 1 94 ? -0.101 -21.281 -12.469 1 91.94 94 GLU A C 1
ATOM 767 O O . GLU A 1 94 ? -0.619 -20.922 -11.414 1 91.94 94 GLU A O 1
ATOM 772 N N . SER A 1 95 ? 1.167 -21.422 -12.781 1 94.62 95 SER A N 1
ATOM 773 C CA . SER A 1 95 ? 2.098 -20.891 -11.797 1 94.62 95 SER A CA 1
ATOM 774 C C . SER A 1 95 ? 3.164 -20.016 -12.445 1 94.62 95 SER A C 1
ATOM 776 O O . SER A 1 95 ? 3.662 -20.344 -13.523 1 94.62 95 SER A O 1
ATOM 778 N N . ARG A 1 96 ? 3.4 -18.922 -11.781 1 95.44 96 ARG A N 1
ATOM 779 C CA . ARG A 1 96 ? 4.414 -17.969 -12.211 1 95.44 96 ARG A CA 1
ATOM 780 C C . ARG A 1 96 ? 5.305 -17.547 -11.047 1 95.44 96 ARG A C 1
ATOM 782 O O . ARG A 1 96 ? 4.875 -17.578 -9.891 1 95.44 96 ARG A O 1
ATOM 789 N N . ASN A 1 97 ? 6.531 -17.266 -11.375 1 95 97 ASN A N 1
ATOM 790 C CA . ASN A 1 97 ? 7.434 -16.75 -10.352 1 95 97 ASN A CA 1
ATOM 791 C C . ASN A 1 97 ? 7.891 -15.32 -10.664 1 95 97 ASN A C 1
ATOM 793 O O . ASN A 1 97 ? 7.938 -14.93 -11.828 1 95 97 ASN A O 1
ATOM 797 N N . PHE A 1 98 ? 8.297 -14.617 -9.656 1 97.38 98 PHE A N 1
ATOM 798 C CA . PHE A 1 98 ? 8.766 -13.25 -9.797 1 97.38 98 PHE A CA 1
ATOM 799 C C . PHE A 1 98 ? 9.555 -12.82 -8.562 1 97.38 98 PHE A C 1
ATOM 801 O O . PHE A 1 98 ? 9.164 -13.125 -7.434 1 97.38 98 PHE A O 1
ATOM 808 N N . ASP A 1 99 ? 10.656 -12.125 -8.812 1 97.12 99 ASP A N 1
ATOM 809 C CA . ASP A 1 99 ? 11.352 -11.484 -7.699 1 97.12 99 ASP A CA 1
ATOM 810 C C . ASP A 1 99 ? 10.609 -10.234 -7.238 1 97.12 99 ASP A C 1
ATOM 812 O O . ASP A 1 99 ? 10.797 -9.148 -7.793 1 97.12 99 ASP A O 1
ATOM 816 N N . ILE A 1 100 ? 9.898 -10.484 -6.152 1 98.12 100 ILE A N 1
ATOM 817 C CA . ILE A 1 100 ? 8.953 -9.445 -5.77 1 98.12 100 ILE A CA 1
ATOM 818 C C . ILE A 1 100 ? 9.703 -8.258 -5.156 1 98.12 100 ILE A C 1
ATOM 820 O O . ILE A 1 100 ? 9.18 -7.145 -5.109 1 98.12 100 ILE A O 1
ATOM 824 N N . TYR A 1 101 ? 10.914 -8.555 -4.652 1 98.06 101 TYR A N 1
ATOM 825 C CA . TYR A 1 101 ? 11.766 -7.484 -4.141 1 98.06 101 TYR A CA 1
ATOM 826 C C . TYR A 1 101 ? 13.227 -7.746 -4.484 1 98.06 101 TYR A C 1
ATOM 828 O O . TYR A 1 101 ? 13.773 -8.797 -4.148 1 98.06 101 TYR A O 1
ATOM 836 N N . VAL A 1 102 ? 13.727 -6.848 -5.137 1 96.88 102 VAL A N 1
ATOM 837 C CA . VAL A 1 102 ? 15.156 -6.734 -5.383 1 96.88 102 VAL A CA 1
ATOM 838 C C . VAL A 1 102 ? 15.648 -5.355 -4.945 1 96.88 102 VAL A C 1
ATOM 840 O O . VAL A 1 102 ? 15.328 -4.348 -5.574 1 96.88 102 VAL A O 1
ATOM 843 N N . GLU A 1 103 ? 16.422 -5.363 -3.949 1 95.06 103 GLU A N 1
ATOM 844 C CA . GLU A 1 103 ? 16.766 -4.113 -3.279 1 95.06 103 GLU A CA 1
ATOM 845 C C . GLU A 1 103 ? 17.375 -3.111 -4.258 1 95.06 103 GLU A C 1
ATOM 847 O O . GLU A 1 103 ? 17.047 -1.923 -4.219 1 95.06 103 GLU A O 1
ATOM 852 N N . GLU A 1 104 ? 18.234 -3.512 -5.156 1 92.56 104 GLU A N 1
ATOM 853 C CA . GLU A 1 104 ? 18.859 -2.633 -6.137 1 92.56 104 GLU A CA 1
ATOM 854 C C . GLU A 1 104 ? 17.828 -2.041 -7.09 1 92.56 104 GLU A C 1
ATOM 856 O O . GLU A 1 104 ? 17.984 -0.907 -7.547 1 92.56 104 GLU A O 1
ATOM 861 N N . ARG A 1 105 ? 16.828 -2.713 -7.324 1 93.19 105 ARG A N 1
ATOM 862 C CA . ARG A 1 105 ? 15.797 -2.312 -8.281 1 93.19 105 ARG A CA 1
ATOM 863 C C . ARG A 1 105 ? 14.711 -1.477 -7.609 1 93.19 105 ARG A C 1
ATOM 865 O O . ARG A 1 105 ? 14.297 -0.443 -8.1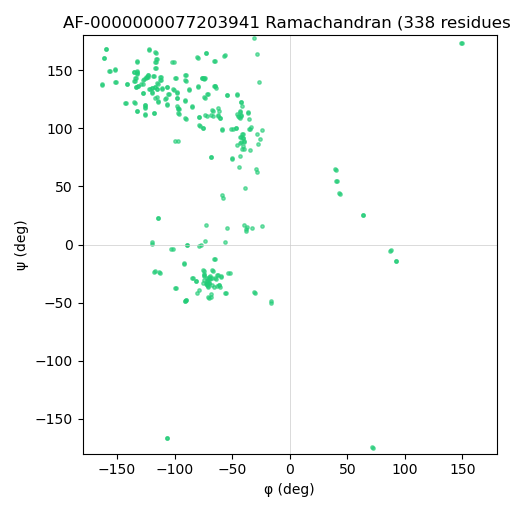41 1 93.19 105 ARG A O 1
ATOM 872 N N . ASP A 1 106 ? 14.258 -1.954 -6.52 1 93.19 106 ASP A N 1
ATOM 873 C CA . ASP A 1 106 ? 13.023 -1.425 -5.949 1 93.19 106 ASP A CA 1
ATOM 874 C C . ASP A 1 106 ? 13.312 -0.274 -4.988 1 93.19 106 ASP A C 1
ATOM 876 O O . ASP A 1 106 ? 12.688 0.787 -5.074 1 93.19 106 ASP A O 1
ATOM 880 N N . ASP A 1 107 ? 14.219 -0.377 -4.051 1 88.5 107 ASP A N 1
ATOM 881 C CA . ASP A 1 107 ? 14.633 0.64 -3.088 1 88.5 107 ASP A CA 1
ATOM 882 C C . ASP A 1 107 ? 13.422 1.409 -2.555 1 88.5 107 ASP A C 1
ATOM 884 O O . ASP A 1 107 ? 13.398 2.641 -2.592 1 88.5 107 ASP A O 1
ATOM 888 N N . CYS A 1 108 ? 12.445 0.738 -2.02 1 92.56 108 CYS A N 1
ATOM 889 C CA . CYS A 1 108 ? 11.219 1.312 -1.489 1 92.56 108 CYS A CA 1
ATOM 890 C C . CYS A 1 108 ? 11.016 0.921 -0.03 1 92.56 108 CYS A C 1
ATOM 892 O O . CYS A 1 108 ? 11.445 -0.156 0.392 1 92.56 108 CYS A O 1
ATOM 894 N N . SER A 1 109 ? 10.422 1.89 0.662 1 92.88 109 SER A N 1
ATOM 895 C CA . SER A 1 109 ? 10.008 1.541 2.018 1 92.88 109 SER A CA 1
ATOM 896 C C . SER A 1 109 ? 8.68 0.797 2.018 1 92.88 109 SER A C 1
ATOM 898 O O . SER A 1 109 ? 8.406 0.005 2.92 1 92.88 109 SER A O 1
ATOM 900 N N . TYR A 1 110 ? 7.867 1.102 1.094 1 97.06 110 TYR A N 1
ATOM 901 C CA . TYR A 1 110 ? 6.641 0.377 0.781 1 97.06 110 TYR A CA 1
ATOM 902 C C . TYR A 1 110 ? 6.492 0.177 -0.723 1 97.06 110 TYR A C 1
ATOM 904 O O . TYR A 1 110 ? 6.48 1.146 -1.486 1 97.06 110 TYR A O 1
ATOM 912 N N . CYS A 1 111 ? 6.379 -1.08 -1.115 1 98 111 CYS A N 1
ATOM 913 C CA . CYS A 1 111 ? 6.195 -1.434 -2.52 1 98 111 CYS A CA 1
ATOM 914 C C . CYS A 1 111 ? 4.871 -2.154 -2.734 1 98 111 CYS A C 1
ATOM 916 O O . CYS A 1 111 ? 4.688 -3.279 -2.264 1 98 111 CYS A O 1
ATOM 918 N N . GLN A 1 112 ? 4.027 -1.499 -3.436 1 98.62 112 GLN A N 1
ATOM 919 C CA . GLN A 1 112 ? 2.74 -2.105 -3.758 1 98.62 112 GLN A CA 1
ATOM 920 C C . GLN A 1 112 ? 2.76 -2.727 -5.152 1 98.62 112 GLN A C 1
ATOM 922 O O . GLN A 1 112 ? 3.08 -2.053 -6.133 1 98.62 112 GLN A O 1
ATOM 927 N N . TRP A 1 113 ? 2.398 -3.975 -5.168 1 98.75 113 TRP A N 1
ATOM 928 C CA . TRP A 1 113 ? 2.354 -4.703 -6.43 1 98.75 113 TRP A CA 1
ATOM 929 C C . TRP A 1 113 ? 0.924 -5.109 -6.773 1 98.75 113 TRP A C 1
ATOM 931 O O . TRP A 1 113 ? 0.167 -5.543 -5.902 1 98.75 113 TRP A O 1
ATOM 941 N N . LEU A 1 114 ? 0.598 -4.977 -7.984 1 98.62 114 LEU A N 1
ATOM 942 C CA . LEU A 1 114 ? -0.645 -5.461 -8.57 1 98.62 114 LEU A CA 1
ATOM 943 C C . LEU A 1 114 ? -0.389 -6.684 -9.453 1 98.62 114 LEU A C 1
ATOM 945 O O . LEU A 1 114 ? 0.375 -6.609 -10.414 1 98.62 114 LEU A O 1
ATOM 949 N N . ILE A 1 115 ? -1 -7.75 -9.109 1 98.62 115 ILE A N 1
ATOM 950 C CA . ILE A 1 115 ? -0.787 -8.984 -9.859 1 98.62 115 ILE A CA 1
ATOM 951 C C . ILE A 1 115 ? -1.899 -9.156 -10.883 1 98.62 115 ILE A C 1
ATOM 953 O O . ILE A 1 115 ? -3.068 -9.32 -10.523 1 98.62 115 ILE A O 1
ATOM 957 N N . ARG A 1 116 ? -1.459 -9.148 -12.086 1 98 116 ARG A N 1
ATOM 958 C CA . ARG A 1 116 ? -2.363 -9.297 -13.227 1 98 116 ARG A CA 1
ATOM 959 C C . ARG A 1 116 ? -1.975 -10.5 -14.078 1 98 116 ARG A C 1
ATOM 961 O O . ARG A 1 116 ? -0.9 -11.07 -13.898 1 98 116 ARG A O 1
ATOM 968 N N . LYS A 1 117 ? -2.85 -10.883 -14.984 1 96.06 117 LYS A N 1
ATOM 969 C CA . LYS A 1 117 ? -2.529 -12 -15.867 1 96.06 117 LYS A CA 1
ATOM 970 C C . LYS A 1 117 ? -1.304 -11.688 -16.719 1 96.06 117 LYS A C 1
ATOM 972 O O . LYS A 1 117 ? -0.511 -12.578 -17.031 1 96.06 117 LYS A O 1
ATOM 977 N N . SER A 1 118 ? -1.159 -10.43 -17.109 1 95.62 118 SER A N 1
ATOM 978 C CA . SER A 1 118 ? -0.052 -10.023 -17.969 1 95.62 118 SER A CA 1
ATOM 979 C C . SER A 1 118 ? 1.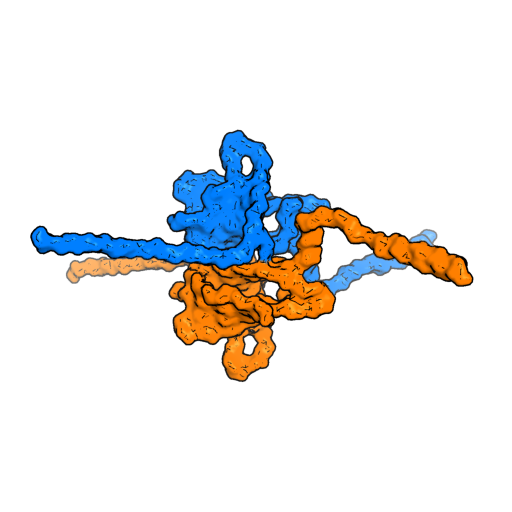258 -9.961 -17.203 1 95.62 118 SER A C 1
ATOM 981 O O . SER A 1 118 ? 2.34 -10 -17.781 1 95.62 118 SER A O 1
ATOM 983 N N . GLY A 1 119 ? 1.161 -9.758 -15.906 1 97.62 119 GLY A N 1
ATOM 984 C CA . GLY A 1 119 ? 2.355 -9.672 -15.078 1 97.62 119 GLY A CA 1
ATOM 985 C C . GLY A 1 119 ? 2.186 -8.758 -13.883 1 97.62 119 GLY A C 1
ATOM 986 O O . GLY A 1 119 ? 1.143 -8.117 -13.727 1 97.62 119 GLY A O 1
ATOM 987 N N . PRO A 1 120 ? 3.199 -8.805 -13.086 1 98.25 120 PRO A N 1
ATOM 988 C CA . PRO A 1 120 ? 3.162 -7.906 -11.938 1 98.25 120 PRO A CA 1
ATOM 989 C C . PRO A 1 120 ? 3.436 -6.453 -12.312 1 98.25 120 PRO A C 1
ATOM 991 O O . PRO A 1 120 ? 4.262 -6.184 -13.188 1 98.25 120 PRO A O 1
ATOM 994 N N . CYS A 1 121 ? 2.729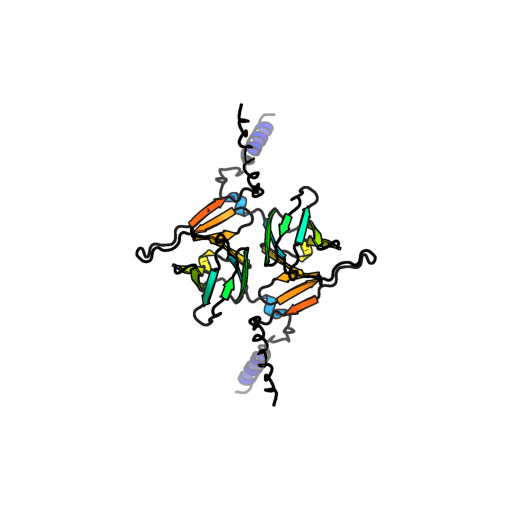 -5.555 -11.617 1 98.38 121 CYS A N 1
ATOM 995 C CA . CYS A 1 121 ? 2.969 -4.129 -11.781 1 98.38 121 CYS A CA 1
ATOM 996 C C . CYS A 1 121 ? 3.213 -3.453 -10.438 1 98.38 121 CYS A C 1
ATOM 998 O O . CYS A 1 121 ? 2.42 -3.605 -9.508 1 98.38 121 CYS A O 1
ATOM 1000 N N . LYS A 1 122 ? 4.281 -2.699 -10.406 1 98.12 122 LYS A N 1
ATOM 1001 C CA . LYS A 1 122 ? 4.547 -1.898 -9.211 1 98.12 122 LYS A CA 1
ATOM 1002 C C . LYS A 1 122 ? 3.854 -0.542 -9.297 1 98.12 122 LYS A C 1
ATOM 1004 O O . LYS A 1 122 ? 3.939 0.143 -10.32 1 98.12 122 LYS A O 1
ATOM 1009 N N . TYR A 1 123 ? 3.211 -0.2 -8.219 1 96.75 123 TYR A N 1
ATOM 1010 C CA . TYR A 1 123 ? 2.422 1.026 -8.188 1 96.75 123 TYR A CA 1
ATOM 1011 C C . TYR A 1 123 ? 3.26 2.205 -7.707 1 96.75 123 TYR A C 1
ATOM 1013 O O . TYR A 1 123 ? 3.818 2.17 -6.609 1 96.75 123 TYR A O 1
ATOM 1021 N N . TYR A 1 124 ? 3.361 3.285 -8.469 1 93.31 124 TYR A N 1
ATOM 1022 C CA . TYR A 1 124 ? 3.971 4.559 -8.102 1 93.31 124 TYR A CA 1
ATOM 1023 C C . TYR A 1 124 ? 2.938 5.68 -8.109 1 93.31 124 TYR A C 1
ATOM 1025 O O . TYR A 1 124 ? 1.842 5.52 -8.648 1 93.31 124 TYR A O 1
ATOM 1033 N N . ALA A 1 125 ? 3.299 6.754 -7.531 1 91.5 125 ALA A N 1
ATOM 1034 C CA . ALA A 1 125 ? 2.4 7.902 -7.465 1 91.5 125 ALA A CA 1
ATOM 1035 C C . ALA A 1 125 ? 2.025 8.391 -8.859 1 91.5 125 ALA A C 1
ATOM 1037 O O . ALA A 1 125 ? 0.932 8.922 -9.07 1 91.5 125 ALA A O 1
ATOM 1038 N N . THR A 1 126 ? 2.902 8.148 -9.805 1 89.56 126 THR A N 1
ATOM 1039 C CA . THR A 1 126 ? 2.723 8.758 -11.117 1 89.56 126 THR A CA 1
ATOM 1040 C C . THR A 1 126 ? 2.441 7.699 -12.18 1 89.56 126 THR A C 1
ATOM 1042 O O . THR A 1 126 ? 1.841 7.996 -13.211 1 89.56 126 THR A O 1
ATOM 1045 N N . HIS A 1 127 ? 2.867 6.516 -11.898 1 92.12 127 HIS A N 1
ATOM 1046 C CA . HIS A 1 127 ? 2.799 5.508 -12.953 1 92.12 127 HIS A CA 1
ATOM 1047 C C . HIS A 1 127 ? 2.838 4.098 -12.375 1 92.12 127 HIS A C 1
ATOM 1049 O O . HIS A 1 127 ? 2.99 3.928 -11.156 1 92.12 127 HIS A O 1
ATOM 1055 N N . LEU A 1 128 ? 2.523 3.156 -13.312 1 95.19 128 LEU A N 1
ATOM 1056 C CA . LEU A 1 128 ? 2.734 1.743 -13.023 1 95.19 128 LEU A CA 1
ATOM 1057 C C . LEU A 1 128 ? 3.949 1.209 -13.773 1 95.19 128 LEU A C 1
ATOM 1059 O O . LEU A 1 128 ? 4.109 1.471 -14.969 1 95.19 128 LEU A O 1
ATOM 1063 N N . ASP A 1 129 ? 4.84 0.542 -13.031 1 95.88 129 ASP A N 1
ATOM 1064 C CA . ASP A 1 129 ? 5.898 -0.229 -13.672 1 95.88 129 ASP A CA 1
ATOM 1065 C C . ASP A 1 129 ? 5.516 -1.703 -13.781 1 95.88 129 ASP A C 1
ATOM 1067 O O . ASP A 1 129 ? 5.465 -2.416 -12.773 1 95.88 129 ASP A O 1
ATOM 1071 N N . CYS A 1 130 ? 5.34 -2.1 -15.078 1 97.25 130 CYS A N 1
ATOM 1072 C CA . CYS A 1 130 ? 4.812 -3.445 -15.281 1 97.25 130 CYS A CA 1
ATOM 1073 C C . CYS A 1 130 ? 5.859 -4.352 -15.914 1 97.25 130 CYS A C 1
ATOM 1075 O O . CYS A 1 130 ? 6.613 -3.924 -16.797 1 97.25 130 CYS A O 1
ATOM 1077 N N . TYR A 1 131 ? 5.863 -5.602 -15.438 1 96.69 131 TYR A N 1
ATOM 1078 C CA . TYR A 1 131 ? 6.766 -6.648 -15.906 1 96.69 131 TYR A CA 1
ATOM 1079 C C . TYR A 1 131 ? 5.992 -7.785 -16.562 1 96.69 131 TYR A C 1
ATOM 1081 O O . TYR A 1 131 ? 4.836 -8.039 -16.219 1 96.69 131 TYR A O 1
ATOM 1089 N N . GLN A 1 132 ? 6.645 -8.453 -17.484 1 94.44 132 GLN A N 1
ATOM 1090 C CA . GLN A 1 132 ? 6.07 -9.656 -18.062 1 94.44 132 GLN A CA 1
ATOM 1091 C C . GLN A 1 132 ? 6.5 -10.906 -17.297 1 94.44 132 GLN A C 1
ATOM 1093 O O . GLN A 1 132 ? 7.605 -10.953 -16.75 1 94.44 132 GLN A O 1
ATOM 1098 N N . TRP A 1 133 ? 5.543 -11.836 -17.266 1 94.5 133 TRP A N 1
ATOM 1099 C CA . TRP A 1 133 ? 5.906 -13.109 -16.641 1 94.5 133 TRP A CA 1
ATOM 1100 C C . TRP A 1 133 ? 6.996 -13.812 -17.438 1 94.5 133 TRP A C 1
ATOM 1102 O O . TRP A 1 133 ? 7.016 -13.742 -18.672 1 94.5 133 TRP A O 1
ATOM 1112 N N . LYS A 1 134 ? 7.973 -14.336 -16.641 1 75.31 134 LYS A N 1
ATOM 1113 C CA . LYS A 1 134 ? 9.008 -15.094 -17.328 1 75.31 134 LYS A CA 1
ATOM 1114 C C . LYS A 1 134 ? 8.445 -16.375 -17.938 1 75.31 134 LYS A C 1
ATOM 1116 O O . LYS A 1 134 ? 7.602 -17.031 -17.328 1 75.31 134 LYS A O 1
ATOM 1121 N N . THR A 1 135 ? 8.391 -16.422 -19.203 1 62.88 135 THR A N 1
ATOM 1122 C CA . THR A 1 135 ? 8.039 -17.688 -19.859 1 62.88 135 THR A CA 1
ATOM 1123 C C . THR A 1 135 ? 9.07 -18.766 -19.547 1 62.88 135 THR A C 1
ATOM 1125 O O . THR A 1 135 ? 10.242 -18.469 -19.328 1 62.88 135 THR A O 1
ATOM 1128 N N . THR A 1 136 ? 8.727 -19.859 -18.719 1 54.34 136 THR A N 1
ATOM 1129 C CA . THR A 1 136 ? 9.633 -20.969 -18.438 1 54.34 136 THR A CA 1
ATOM 1130 C C . THR A 1 136 ? 10.781 -20.984 -19.438 1 54.34 136 THR A C 1
ATOM 1132 O O . THR A 1 136 ? 11.898 -21.391 -19.094 1 54.34 136 THR A O 1
ATOM 1135 N N . GLY A 1 137 ? 10.602 -20.922 -20.703 1 47.22 137 GLY A N 1
ATOM 1136 C CA . GLY A 1 137 ? 11.766 -21.188 -21.531 1 47.22 137 GLY A CA 1
ATOM 1137 C C . GLY A 1 137 ? 12.805 -20.078 -21.484 1 47.22 137 GLY A C 1
ATOM 1138 O O . GLY A 1 137 ? 13.945 -20.281 -21.906 1 47.22 137 GLY A O 1
ATOM 1139 N N . GLN A 1 138 ? 12.477 -18.781 -21.578 1 40.56 138 GLN A N 1
ATOM 1140 C CA . GLN A 1 138 ? 13.477 -17.766 -21.875 1 40.56 138 GLN A CA 1
ATOM 1141 C C . GLN A 1 138 ? 13.969 -17.094 -20.609 1 40.56 138 GLN A C 1
ATOM 1143 O O . GLN A 1 138 ? 13.172 -16.578 -19.812 1 40.56 138 GLN A O 1
ATOM 1148 N N . HIS A 1 139 ? 14.977 -17.547 -19.938 1 38.53 139 HIS A N 1
ATOM 1149 C CA . HIS A 1 139 ? 15.711 -16.922 -18.844 1 38.53 139 HIS A CA 1
ATOM 1150 C C . HIS A 1 139 ? 15.883 -15.422 -19.062 1 38.53 139 HIS A C 1
ATOM 1152 O O . HIS A 1 139 ? 17 -14.945 -19.297 1 38.53 139 HIS A O 1
ATOM 1158 N N . GLU A 1 140 ? 15.266 -14.75 -19.953 1 40.34 140 GLU A N 1
ATOM 1159 C CA . GLU A 1 140 ? 15.672 -13.383 -20.266 1 40.34 140 GLU A CA 1
ATOM 1160 C C . GLU A 1 140 ? 15.227 -12.422 -19.156 1 40.34 140 GLU A C 1
ATOM 1162 O O . GLU A 1 140 ? 14.195 -12.641 -18.516 1 40.34 140 GLU A O 1
ATOM 1167 N N . ARG A 1 141 ? 16.047 -11.469 -18.875 1 40.12 141 ARG A N 1
ATOM 1168 C CA . ARG A 1 141 ? 15.867 -10.359 -17.953 1 40.12 141 ARG A CA 1
ATOM 11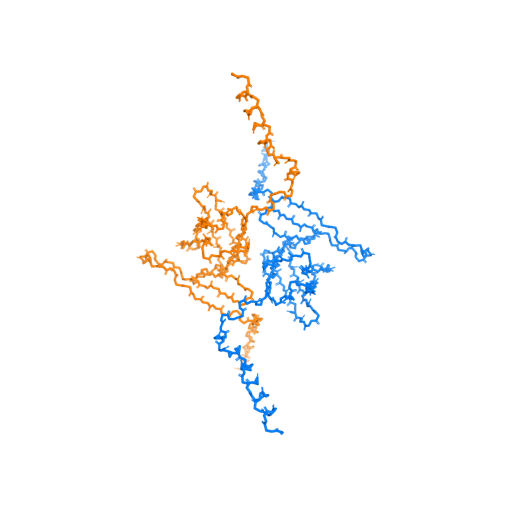69 C C . ARG A 1 141 ? 14.5 -9.711 -18.125 1 40.12 141 ARG A C 1
ATOM 1171 O O . ARG A 1 141 ? 14.062 -9.453 -19.25 1 40.12 141 ARG A O 1
ATOM 1178 N N . GLN A 1 142 ? 13.648 -9.836 -17.156 1 46.44 142 GLN A N 1
ATOM 1179 C CA . GLN A 1 142 ? 12.273 -9.344 -17.109 1 46.44 142 GLN A CA 1
ATOM 1180 C C . GLN A 1 142 ? 12.195 -7.895 -17.578 1 46.44 142 GLN A C 1
ATOM 1182 O O . GLN A 1 142 ? 12.898 -7.023 -17.062 1 46.44 142 GLN A O 1
ATOM 1187 N N . GLY A 1 143 ? 11.805 -7.566 -18.812 1 43.47 143 GLY A N 1
ATOM 1188 C CA . GLY A 1 143 ? 11.633 -6.238 -19.375 1 43.47 143 GLY A CA 1
ATOM 1189 C C . GLY A 1 143 ? 10.57 -5.422 -18.672 1 43.47 143 GLY A C 1
ATOM 1190 O O . GLY A 1 143 ? 9.477 -5.918 -18.406 1 43.47 143 GLY A O 1
ATOM 1191 N N . ARG A 1 144 ? 10.945 -4.336 -18.078 1 46.34 144 ARG A N 1
ATOM 1192 C CA . ARG A 1 144 ? 10.141 -3.334 -17.375 1 46.34 144 ARG A CA 1
ATOM 1193 C C . ARG A 1 144 ? 9.359 -2.48 -18.375 1 46.34 144 ARG A C 1
ATOM 1195 O O . ARG A 1 144 ? 9.938 -1.918 -19.312 1 46.34 144 ARG A O 1
ATOM 1202 N N . LYS A 1 145 ? 7.945 -2.561 -18.484 1 47.66 145 LYS A N 1
ATOM 1203 C CA . LYS A 1 145 ? 7.145 -1.571 -19.203 1 47.66 145 LYS A CA 1
ATOM 1204 C C . LYS A 1 145 ? 6.555 -0.544 -18.234 1 47.66 145 LYS A C 1
ATOM 1206 O O . LYS A 1 145 ? 5.938 -0.908 -17.234 1 47.66 145 LYS A O 1
ATOM 1211 N N . MET A 1 146 ? 6.902 0.801 -18.375 1 44.38 146 MET A N 1
ATOM 1212 C CA . MET A 1 146 ? 6.371 1.898 -17.578 1 44.38 146 MET A CA 1
ATOM 1213 C C . MET A 1 146 ? 4.988 2.312 -18.062 1 44.38 146 MET A C 1
ATOM 1215 O O . MET A 1 146 ? 4.812 2.664 -19.234 1 44.38 146 MET A O 1
ATOM 1219 N N . LEU A 1 147 ? 3.906 1.977 -17.453 1 44.66 147 LEU A N 1
ATOM 1220 C CA . LEU A 1 147 ? 2.57 2.48 -17.75 1 44.66 147 LEU A CA 1
ATOM 1221 C C . LEU A 1 147 ? 2.258 3.717 -16.906 1 44.66 147 LEU A C 1
ATOM 1223 O O . LEU A 1 147 ? 2.301 3.666 -15.68 1 44.66 147 LEU A O 1
ATOM 1227 N N . LEU A 1 148 ? 2.225 4.836 -17.594 1 38.78 148 LEU A N 1
ATOM 1228 C CA . LEU A 1 148 ? 1.879 6.09 -16.938 1 38.78 148 LEU A CA 1
ATOM 1229 C C . LEU A 1 148 ? 0.47 6.023 -16.344 1 38.78 148 LEU A C 1
ATOM 1231 O O . LEU A 1 148 ? -0.474 5.637 -17.047 1 38.78 148 LEU A O 1
ATOM 1235 N N . ILE A 1 149 ? 0.386 5.977 -15.195 1 41.03 149 ILE A N 1
ATOM 1236 C CA . ILE A 1 149 ? -0.911 6.039 -14.531 1 41.03 149 ILE A CA 1
ATOM 1237 C C . ILE A 1 149 ? -1.513 7.434 -14.703 1 41.03 149 ILE A C 1
ATOM 1239 O O . ILE A 1 149 ? -0.96 8.422 -14.211 1 41.03 149 ILE A O 1
ATOM 1243 N N . SER A 1 150 ? -2.043 7.762 -15.906 1 32.84 150 SER A N 1
ATOM 1244 C CA . SER A 1 150 ? -2.885 8.953 -15.859 1 32.84 150 SER A CA 1
ATOM 1245 C C . SER A 1 150 ? -3.844 8.898 -14.672 1 32.84 150 SER A C 1
ATOM 1247 O O . SER A 1 150 ? -4.227 7.816 -14.227 1 32.84 150 SER A O 1
ATOM 1249 N N . ASN A 1 151 ? -3.854 9.898 -13.938 1 34.94 151 ASN A N 1
ATOM 1250 C CA . ASN A 1 151 ? -4.906 10.047 -12.938 1 34.94 151 ASN A CA 1
ATOM 1251 C C . ASN A 1 151 ? -6.25 9.547 -13.461 1 34.94 151 ASN A C 1
ATOM 1253 O O . ASN A 1 151 ? -7.094 10.344 -13.875 1 34.94 151 ASN A O 1
ATOM 1257 N N . THR A 1 152 ? -6.301 8.844 -14.547 1 30.8 152 THR A N 1
ATOM 1258 C CA . THR A 1 152 ? -7.621 8.516 -15.07 1 30.8 152 THR A CA 1
ATOM 1259 C C . THR A 1 152 ? -8.438 7.734 -14.047 1 30.8 152 THR A C 1
ATOM 1261 O O . THR A 1 152 ? -8.016 6.668 -13.594 1 30.8 152 THR A O 1
ATOM 1264 N N . SER A 1 153 ? -9.352 8.344 -13.289 1 31.2 153 SER A N 1
ATOM 1265 C CA . SER A 1 153 ? -10.508 7.676 -12.703 1 31.2 153 SER A CA 1
ATOM 1266 C C . SER A 1 153 ? -10.914 6.453 -13.523 1 31.2 153 SER A C 1
ATOM 1268 O O . SER A 1 153 ? -11.055 6.535 -14.742 1 31.2 153 SER A O 1
ATOM 1270 N N . ILE A 1 154 ? -10.375 5.312 -13.203 1 32.69 154 ILE A N 1
ATOM 1271 C CA . ILE A 1 154 ? -10.977 4.156 -13.852 1 32.69 154 ILE A CA 1
ATOM 1272 C C . ILE A 1 154 ? -12.445 4.449 -14.156 1 32.69 154 ILE A C 1
ATOM 1274 O O . ILE A 1 154 ? -13.273 4.535 -13.242 1 32.69 154 ILE A O 1
ATOM 1278 N N . GLN A 1 155 ? -12.758 5.422 -14.984 1 26.95 155 GLN A N 1
ATOM 1279 C CA . GLN A 1 155 ? -14.109 5.578 -15.523 1 26.95 155 GLN A CA 1
ATOM 1280 C C . GLN A 1 155 ? -14.711 4.223 -15.883 1 26.95 155 GLN A C 1
ATOM 1282 O O . GLN A 1 155 ? -14.164 3.488 -16.703 1 26.95 155 GLN A O 1
ATOM 1287 N N . GLN A 1 156 ? -15.289 3.596 -14.852 1 27.77 156 GLN A N 1
ATOM 1288 C CA . GLN A 1 156 ? -16.156 2.473 -15.18 1 27.77 156 GLN A CA 1
ATOM 1289 C C . GLN A 1 156 ? -16.906 2.723 -16.484 1 27.77 156 GLN A C 1
ATOM 1291 O O . GLN A 1 156 ? -17.5 3.787 -16.688 1 27.77 156 GLN A O 1
ATOM 1296 N N . GLU A 1 157 ? -16.453 2.17 -17.562 1 30.55 157 GLU A N 1
ATOM 1297 C CA . GLU A 1 157 ? -17.234 2.219 -18.797 1 30.55 157 GLU A CA 1
ATOM 1298 C C . GLU A 1 157 ? -18.734 2.094 -18.5 1 30.55 157 GLU A C 1
ATOM 1300 O O . GLU A 1 157 ? -19.141 1.254 -17.703 1 30.55 157 GLU A O 1
ATOM 1305 N N . PRO A 1 158 ? -19.531 3.17 -18.75 1 30.05 158 PRO A N 1
ATOM 1306 C CA . PRO A 1 158 ? -20.969 3.027 -18.531 1 30.05 158 PRO A CA 1
ATOM 1307 C C . PRO A 1 158 ? -21.516 1.699 -19.047 1 30.05 158 PRO A C 1
ATOM 1309 O O . PRO A 1 158 ? -21 1.155 -20.031 1 30.05 158 PRO A O 1
ATOM 1312 N N . PRO A 1 159 ? -22.125 0.923 -18.234 1 28.94 159 PRO A N 1
ATOM 1313 C CA . PRO A 1 159 ? -22.672 -0.332 -18.75 1 28.94 159 PRO A CA 1
ATOM 1314 C C . PRO A 1 159 ? -23.375 -0.162 -20.094 1 28.94 159 PRO A C 1
ATOM 1316 O O . PRO A 1 159 ? -23.953 0.891 -20.375 1 28.94 159 PRO A O 1
ATOM 1319 N N . LEU A 1 160 ? -22.844 -0.749 -21.109 1 30.17 160 LEU A N 1
ATOM 1320 C CA . LEU A 1 160 ? -23.453 -0.794 -22.422 1 30.17 160 LEU A CA 1
ATOM 1321 C C . LEU A 1 160 ? -24.984 -0.866 -22.328 1 30.17 160 LEU A C 1
ATOM 1323 O O . LEU A 1 160 ? -25.516 -1.711 -21.594 1 30.17 160 LEU A O 1
ATOM 1327 N N . SER A 1 161 ? -25.625 0.29 -22.547 1 30.92 161 SER A N 1
ATOM 1328 C CA . SER A 1 161 ? -27.078 0.385 -22.625 1 30.92 161 SER A CA 1
ATOM 1329 C C . SER A 1 161 ? -27.656 -0.775 -23.438 1 30.92 161 SER A C 1
ATOM 1331 O O . SER A 1 161 ? -27.266 -0.999 -24.578 1 30.92 161 SER A O 1
ATOM 1333 N N . LEU A 1 162 ? -27.953 -1.883 -22.812 1 30.62 162 LEU A N 1
ATOM 1334 C CA . LEU A 1 162 ? -28.719 -2.936 -23.469 1 30.62 162 LEU A CA 1
ATOM 1335 C C . LEU A 1 162 ? -29.891 -2.348 -24.25 1 30.62 162 LEU A C 1
ATOM 1337 O O . LEU A 1 162 ? -30.719 -1.62 -23.688 1 30.62 162 LEU A O 1
ATOM 1341 N N . GLN A 1 163 ? -29.688 -1.954 -25.531 1 29.98 163 GLN A N 1
ATOM 1342 C CA . GLN A 1 163 ? -30.766 -1.576 -26.422 1 29.98 163 GLN A CA 1
ATOM 1343 C C . GLN A 1 163 ? -31.953 -2.535 -26.297 1 29.98 163 GLN A C 1
ATOM 1345 O O . GLN A 1 163 ? -31.766 -3.754 -26.312 1 29.98 163 GLN A O 1
ATOM 1350 N N . PRO A 1 164 ? -33.062 -2.033 -25.734 1 30.14 164 PRO A N 1
ATOM 1351 C CA . PRO A 1 164 ? -34.2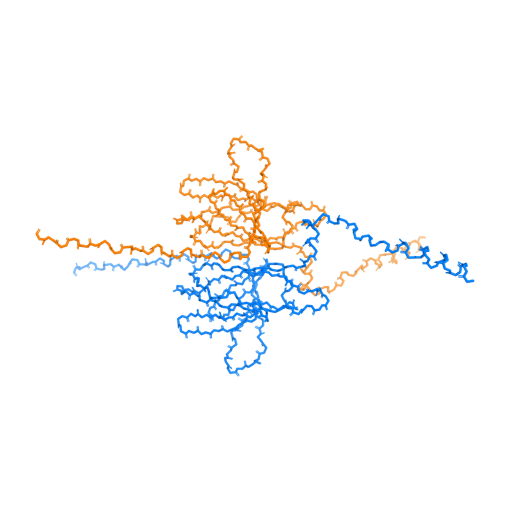81 -2.836 -25.625 1 30.14 164 PRO A CA 1
ATOM 1352 C C . PRO A 1 164 ? -34.688 -3.463 -26.969 1 30.14 164 PRO A C 1
ATOM 1354 O O . PRO A 1 164 ? -34.625 -2.801 -28 1 30.14 164 PRO A O 1
ATOM 1357 N N . LEU A 1 165 ? -34.406 -4.754 -27.266 1 29.86 165 LEU A N 1
ATOM 1358 C CA . LEU A 1 165 ? -34.938 -5.504 -28.406 1 29.86 165 LEU A CA 1
ATOM 1359 C C . LEU A 1 165 ? -36.406 -5.203 -28.625 1 29.86 165 LEU A C 1
ATOM 1361 O O . LEU A 1 165 ? -37.188 -5.309 -27.688 1 29.86 165 LEU A O 1
ATOM 1365 N N . ASN A 1 166 ? -36.688 -4.258 -29.516 1 30.45 166 ASN A N 1
ATOM 1366 C CA . ASN A 1 166 ? -38.031 -3.941 -30.031 1 30.45 166 ASN A CA 1
ATOM 1367 C C . ASN A 1 166 ? -38.844 -5.203 -30.297 1 30.45 166 ASN A C 1
ATOM 1369 O O . ASN A 1 166 ? -38.438 -6.078 -31.047 1 30.45 166 ASN A O 1
ATOM 1373 N N . SER A 1 167 ? -39.625 -5.672 -29.297 1 27.95 167 SER A N 1
ATOM 1374 C CA . SER A 1 167 ? -40.656 -6.68 -29.484 1 27.95 167 SER A CA 1
ATOM 1375 C C . SER A 1 167 ? -41.594 -6.332 -30.641 1 27.95 167 SER A C 1
ATOM 1377 O O . SER A 1 167 ? -42.281 -5.316 -30.609 1 27.95 167 SER A O 1
ATOM 1379 N N . GLN A 1 168 ? -41.188 -6.438 -31.953 1 30.66 168 GLN A N 1
ATOM 1380 C CA . GLN A 1 168 ? -42.125 -6.453 -33.062 1 30.66 168 GLN A CA 1
ATOM 1381 C C . GLN A 1 168 ? -43.375 -7.266 -32.75 1 30.66 168 GLN A C 1
ATOM 1383 O O . GLN A 1 168 ? -43.281 -8.453 -32.438 1 30.66 168 GLN A O 1
ATOM 1388 N N . GLY A 1 169 ? -44.375 -6.59 -32.156 1 25.95 169 GLY A N 1
ATOM 1389 C CA . GLY A 1 169 ? -45.75 -7.012 -31.969 1 25.95 169 GLY A CA 1
ATOM 1390 C C . GLY A 1 169 ? -46.344 -7.707 -33.188 1 25.95 169 GLY A C 1
ATOM 1391 O O . GLY A 1 169 ? -45.969 -7.387 -34.312 1 25.95 169 GLY A O 1
ATOM 1392 N N . ARG A 1 170 ? -46.781 -8.977 -33.094 1 30.91 170 ARG A N 1
ATOM 1393 C CA . ARG A 1 170 ? -47.594 -9.883 -33.938 1 30.91 170 ARG A CA 1
ATOM 1394 C C . ARG A 1 170 ? -48.812 -9.172 -34.5 1 30.91 170 ARG A C 1
ATOM 1396 O O . ARG A 1 170 ? -49.688 -8.719 -33.75 1 30.91 170 ARG A O 1
ATOM 1403 N N . ASP A 1 171 ? -48.719 -8.188 -35.375 1 22.64 171 ASP A N 1
ATOM 1404 C CA . ASP A 1 171 ? -49.875 -8.375 -36.281 1 22.64 171 ASP A CA 1
ATOM 1405 C C . ASP A 1 171 ? -49.656 -9.578 -37.188 1 22.64 171 ASP A C 1
ATOM 1407 O O . ASP A 1 171 ? -48.531 -9.82 -37.656 1 22.64 171 ASP A O 1
ATOM 1411 N N . MET B 1 1 ? 29.812 57.688 -21.594 1 38.22 1 MET B N 1
ATOM 1412 C CA . MET B 1 1 ? 28.547 56.969 -21.812 1 38.22 1 MET B CA 1
ATOM 1413 C C . MET B 1 1 ? 28.812 55.562 -22.344 1 38.22 1 MET B C 1
ATOM 1415 O O . MET B 1 1 ? 27.922 54.719 -22.328 1 38.22 1 MET B O 1
ATOM 1419 N N . ALA B 1 2 ? 30.016 55.344 -23.031 1 51.41 2 ALA B N 1
ATOM 1420 C CA . ALA B 1 2 ? 30.281 54.094 -23.719 1 51.41 2 ALA B CA 1
ATOM 1421 C C . ALA B 1 2 ? 30.703 53 -22.719 1 51.41 2 ALA B C 1
ATOM 1423 O O . ALA B 1 2 ? 30.375 51.844 -22.891 1 51.41 2 ALA B O 1
ATOM 1424 N N . ALA B 1 3 ? 31.516 53.375 -21.703 1 55.53 3 ALA B N 1
ATOM 1425 C CA . ALA B 1 3 ? 32.062 52.344 -20.797 1 55.53 3 ALA B CA 1
ATOM 1426 C C . ALA B 1 3 ? 30.938 51.719 -19.953 1 55.53 3 ALA B C 1
ATOM 1428 O O . ALA B 1 3 ? 31 50.562 -19.594 1 55.53 3 ALA B O 1
ATOM 1429 N N . LEU B 1 4 ? 29.906 52.562 -19.578 1 54.81 4 LEU B N 1
ATOM 1430 C CA . LEU B 1 4 ? 28.812 52.031 -18.766 1 54.81 4 LEU B CA 1
ATOM 1431 C C . LEU B 1 4 ? 27.969 51.062 -19.578 1 54.81 4 LEU B C 1
ATOM 1433 O O . LEU B 1 4 ? 27.484 50.062 -19.047 1 54.81 4 LEU B O 1
ATOM 1437 N N . VAL B 1 5 ? 27.906 51.281 -20.938 1 55.56 5 VAL B N 1
ATOM 1438 C CA . VAL B 1 5 ? 27.109 50.406 -21.766 1 55.56 5 VAL B CA 1
ATOM 1439 C C . VAL B 1 5 ? 27.781 49.031 -21.875 1 55.56 5 VAL B C 1
ATOM 1441 O O . VAL B 1 5 ? 27.125 48 -21.844 1 55.56 5 VAL B O 1
ATOM 1444 N N . ASN B 1 6 ? 29.156 49.031 -21.906 1 51.88 6 ASN B N 1
ATOM 1445 C CA . ASN B 1 6 ? 29.828 47.75 -22.078 1 51.88 6 ASN B CA 1
ATOM 1446 C C . ASN B 1 6 ? 29.703 46.844 -20.844 1 51.88 6 ASN B C 1
ATOM 1448 O O . ASN B 1 6 ? 29.641 45.625 -20.938 1 51.88 6 ASN B O 1
ATOM 1452 N N . LYS B 1 7 ? 29.672 47.531 -19.641 1 51.59 7 LYS B N 1
ATOM 1453 C CA . LYS B 1 7 ? 29.547 46.688 -18.438 1 51.59 7 LYS B CA 1
ATOM 1454 C C . LYS B 1 7 ? 28.141 46.156 -18.297 1 51.59 7 LYS B C 1
ATOM 1456 O O . LYS B 1 7 ? 27.938 45.125 -17.609 1 51.59 7 LYS B O 1
ATOM 1461 N N . ILE B 1 8 ? 27.125 46.875 -18.828 1 51.66 8 ILE B N 1
ATOM 1462 C CA . ILE B 1 8 ? 25.766 46.375 -18.734 1 51.66 8 ILE B CA 1
ATOM 1463 C C . ILE B 1 8 ? 25.562 45.25 -19.719 1 51.66 8 ILE B C 1
ATOM 1465 O O . ILE B 1 8 ? 24.875 44.281 -19.422 1 51.66 8 ILE B O 1
ATOM 1469 N N . VAL B 1 9 ? 26.234 45.281 -20.906 1 48.84 9 VAL B N 1
ATOM 1470 C CA . VAL B 1 9 ? 26.047 44.219 -21.875 1 48.84 9 VAL B CA 1
ATOM 1471 C C . VAL B 1 9 ? 26.719 42.938 -21.375 1 48.84 9 VAL B C 1
ATOM 1473 O O . VAL B 1 9 ? 26.203 41.844 -21.562 1 48.84 9 VAL B O 1
ATOM 1476 N N . LEU B 1 10 ? 27.859 43.094 -20.625 1 45.56 10 LEU B N 1
ATOM 1477 C CA . LEU B 1 10 ? 28.516 41.875 -20.172 1 45.56 10 LEU B CA 1
ATOM 1478 C C . LEU B 1 10 ? 27.719 41.219 -19.062 1 45.56 10 LEU B C 1
ATOM 1480 O O . LEU B 1 10 ? 27.781 40 -18.891 1 45.56 10 LEU B O 1
ATOM 1484 N N . LEU B 1 11 ? 27.078 42.062 -18.234 1 46.91 11 LEU B N 1
ATOM 1485 C CA . LEU B 1 11 ? 26.344 41.438 -17.141 1 46.91 11 LEU B CA 1
ATOM 1486 C C . LEU B 1 11 ? 25.109 40.719 -17.656 1 46.91 11 LEU B C 1
ATOM 1488 O O . LEU B 1 11 ? 24.609 39.781 -17.016 1 46.91 11 LEU B O 1
ATOM 1492 N N . SER B 1 12 ? 24.578 41.25 -18.766 1 48.19 12 SER B N 1
ATOM 1493 C CA . SER B 1 12 ? 23.375 40.594 -19.234 1 48.19 12 SER B CA 1
ATOM 1494 C C . SER B 1 12 ? 23.703 39.188 -19.797 1 48.19 12 SER B C 1
ATOM 1496 O O . SER B 1 12 ? 22.797 38.406 -20.062 1 48.19 12 SER B O 1
ATOM 1498 N N . PHE B 1 13 ? 24.906 39.125 -20.375 1 45.88 13 PHE B N 1
ATOM 1499 C CA . PHE B 1 13 ? 25.172 37.812 -20.984 1 45.88 13 PHE B CA 1
ATOM 1500 C C . PHE B 1 13 ? 25.188 36.719 -19.906 1 45.88 13 PHE B C 1
ATOM 1502 O O . PHE B 1 13 ? 25.125 35.531 -20.234 1 45.88 13 PHE B O 1
ATOM 1509 N N . MET B 1 14 ? 25.719 37.094 -18.703 1 42.69 14 MET B N 1
ATOM 1510 C CA . MET B 1 14 ? 25.953 35.969 -17.828 1 42.69 14 MET B CA 1
ATOM 1511 C C . MET B 1 14 ? 24.641 35.375 -17.344 1 42.69 14 MET B C 1
ATOM 1513 O O . MET B 1 14 ? 24.641 34.375 -16.641 1 42.69 14 MET B O 1
ATOM 1517 N N . LEU B 1 15 ? 23.625 36.125 -17.25 1 40.84 15 LEU B N 1
ATOM 1518 C CA . LEU B 1 15 ? 22.438 35.469 -16.703 1 40.84 15 LEU B CA 1
ATOM 1519 C C . LEU B 1 15 ? 21.828 34.531 -17.719 1 40.84 15 LEU B C 1
ATOM 1521 O O . LEU B 1 15 ? 20.609 34.469 -17.875 1 40.84 15 LEU B O 1
ATOM 1525 N N . VAL B 1 16 ? 22.469 34.406 -18.859 1 40.69 16 VAL B N 1
ATOM 1526 C CA . VAL B 1 16 ? 21.891 33.312 -19.625 1 40.69 16 VAL B CA 1
ATOM 1527 C C . VAL B 1 16 ? 22 32.031 -18.797 1 40.69 16 VAL B C 1
ATOM 1529 O O . VAL B 1 16 ? 23.078 31.453 -18.688 1 40.69 16 VAL B O 1
ATOM 1532 N N . PRO B 1 17 ? 21.719 32.031 -17.406 1 34.69 17 PRO B N 1
ATOM 1533 C CA . PRO B 1 17 ? 21.781 30.672 -16.828 1 34.69 17 PRO B CA 1
ATOM 1534 C C . PRO B 1 17 ? 21.438 29.594 -17.844 1 34.69 17 PRO B C 1
ATOM 1536 O O . PRO B 1 17 ? 20.844 29.875 -18.875 1 34.69 17 PRO B O 1
ATOM 1539 N N . ILE B 1 18 ? 21.875 28.375 -17.344 1 37.19 18 ILE B N 1
ATOM 1540 C CA . ILE B 1 18 ? 21.766 26.922 -17.297 1 37.19 18 ILE B CA 1
ATOM 1541 C C . ILE B 1 18 ? 20.312 26.5 -17.5 1 37.19 18 ILE B C 1
ATOM 1543 O O . ILE B 1 18 ? 19.609 26.156 -16.547 1 37.19 18 ILE B O 1
ATOM 1547 N N . PHE B 1 19 ? 19.453 27.438 -17.969 1 37.44 19 PHE B N 1
ATOM 1548 C CA . PHE B 1 19 ? 18.234 26.75 -18.375 1 37.44 19 PHE B CA 1
ATOM 1549 C C . PHE B 1 19 ? 18.547 25.656 -19.406 1 37.44 19 PHE B C 1
ATOM 1551 O O . PHE B 1 19 ? 17.812 25.5 -20.375 1 37.44 19 PHE B O 1
ATOM 1558 N N . VAL B 1 20 ? 19.812 25.469 -19.734 1 33.28 20 VAL B N 1
ATOM 1559 C CA . VAL B 1 20 ? 19.938 24.375 -20.703 1 33.28 20 VAL B CA 1
ATOM 1560 C C . VAL B 1 20 ? 18.828 23.344 -20.453 1 33.28 20 VAL B C 1
ATOM 1562 O O . VAL B 1 20 ? 18.234 23.312 -19.375 1 33.28 20 VAL B O 1
ATOM 1565 N N . MET B 1 21 ? 18.859 22.25 -21.406 1 33.09 21 MET B N 1
ATOM 1566 C CA . MET B 1 21 ? 18.156 21.062 -21.891 1 33.09 21 MET B CA 1
ATOM 1567 C C . MET B 1 21 ? 17.953 20.062 -20.766 1 33.09 21 MET B C 1
ATOM 1569 O O . MET B 1 21 ? 18.844 19.266 -20.469 1 33.09 21 MET B O 1
ATOM 1573 N N . MET B 1 22 ? 17.625 20.438 -19.531 1 34.62 22 MET B N 1
ATOM 1574 C CA . MET B 1 22 ? 17.047 19.297 -18.844 1 34.62 22 MET B CA 1
ATOM 1575 C C . MET B 1 22 ? 16.109 18.531 -19.766 1 34.62 22 MET B C 1
ATOM 1577 O O . MET B 1 22 ? 15.117 19.078 -20.25 1 34.62 22 MET B O 1
ATOM 1581 N N . ASP B 1 23 ? 16.578 17.703 -20.578 1 37.34 23 ASP B N 1
ATOM 1582 C CA . ASP B 1 23 ? 15.719 16.641 -21.094 1 37.34 23 ASP B CA 1
ATOM 1583 C C . ASP B 1 23 ? 14.625 16.281 -20.078 1 37.34 23 ASP B C 1
ATOM 1585 O O . ASP B 1 23 ? 14.906 16.062 -18.906 1 37.34 23 ASP B O 1
ATOM 1589 N N . GLY B 1 24 ? 13.477 16.812 -20.156 1 36.59 24 GLY B N 1
ATOM 1590 C CA . GLY B 1 24 ? 12.219 16.859 -19.438 1 36.59 24 GLY B CA 1
ATOM 1591 C C . GLY B 1 24 ? 11.898 15.57 -18.688 1 36.59 24 GLY B C 1
ATOM 1592 O O . GLY B 1 24 ? 10.914 15.5 -17.969 1 36.59 24 GLY B O 1
ATOM 1593 N N . VAL B 1 25 ? 12.156 14.43 -19.281 1 40.38 25 VAL B N 1
ATOM 1594 C CA . VAL B 1 25 ? 11.438 13.266 -18.766 1 40.38 25 VAL B CA 1
ATOM 1595 C C . VAL B 1 25 ? 11.93 12.938 -17.359 1 40.38 25 VAL B C 1
ATOM 1597 O O . VAL B 1 25 ? 11.141 12.531 -16.5 1 40.38 25 VAL B O 1
ATOM 1600 N N . GLU B 1 26 ? 13.219 12.969 -17.078 1 42.56 26 GLU B N 1
ATOM 1601 C CA . GLU B 1 26 ? 13.727 12.516 -15.789 1 42.56 26 GLU B CA 1
ATOM 1602 C C . GLU B 1 26 ? 13.625 13.625 -14.742 1 42.56 26 GLU B C 1
ATOM 1604 O O . GLU B 1 26 ? 14.07 13.461 -13.609 1 42.56 26 GLU B O 1
ATOM 1609 N N . SER B 1 27 ? 13.688 14.859 -15.117 1 45.34 27 SER B N 1
ATOM 1610 C CA . SER B 1 27 ? 13.797 16.031 -14.25 1 45.34 27 SER B CA 1
ATOM 1611 C C . SER B 1 27 ? 12.688 16.047 -13.203 1 45.34 27 SER B C 1
ATOM 1613 O O . SER B 1 27 ? 12.805 16.719 -12.172 1 45.34 27 SER B O 1
ATOM 1615 N N . PHE B 1 28 ? 11.57 15.383 -13.5 1 50.94 28 PHE B N 1
ATOM 1616 C CA . PHE B 1 28 ? 10.375 15.359 -12.656 1 50.94 28 PHE B CA 1
ATOM 1617 C C . PHE B 1 28 ? 10.562 14.422 -11.477 1 50.94 28 PHE B C 1
ATOM 1619 O O . PHE B 1 28 ? 9.641 14.227 -10.68 1 50.94 28 PHE B O 1
ATOM 1626 N N . LYS B 1 29 ? 11.648 13.828 -11.398 1 59.03 29 LYS B N 1
ATOM 1627 C CA . LYS B 1 29 ? 12.094 12.953 -10.32 1 59.03 29 LYS B CA 1
ATOM 1628 C C . LYS B 1 29 ? 12.242 13.719 -9.008 1 59.03 29 LYS B C 1
ATOM 1630 O O . LYS B 1 29 ? 12.109 13.141 -7.926 1 59.03 29 LYS B O 1
ATOM 1635 N N . PHE B 1 30 ? 12.203 15.094 -9.102 1 72.56 30 PHE B N 1
ATOM 1636 C CA . PHE B 1 30 ? 12.547 15.789 -7.867 1 72.56 30 PHE B CA 1
ATOM 1637 C C . PHE B 1 30 ? 11.289 16.312 -7.172 1 72.56 30 PHE B C 1
ATOM 1639 O O . PHE B 1 30 ? 11.375 16.938 -6.121 1 72.56 30 PHE B O 1
ATOM 1646 N N . ILE B 1 31 ? 10.211 16.094 -7.863 1 83.25 31 ILE B N 1
ATOM 1647 C CA . ILE B 1 31 ? 9.023 16.547 -7.156 1 83.25 31 ILE B CA 1
ATOM 1648 C C . ILE B 1 31 ? 8.539 15.469 -6.191 1 83.25 31 ILE B C 1
ATOM 1650 O O . ILE B 1 31 ? 8.141 14.383 -6.617 1 83.25 31 ILE B O 1
ATOM 1654 N N . PRO B 1 32 ? 8.562 15.859 -4.98 1 90.75 32 PRO B N 1
ATOM 1655 C CA . PRO B 1 32 ? 8.133 14.844 -4.016 1 90.75 32 PRO B CA 1
ATOM 1656 C C . PRO B 1 32 ? 6.664 14.453 -4.176 1 90.75 32 PRO B C 1
ATOM 1658 O O . PRO B 1 32 ? 5.828 15.305 -4.484 1 90.75 32 PRO B O 1
ATOM 1661 N N . ARG B 1 33 ? 6.418 13.188 -4.109 1 93.75 33 ARG B N 1
ATOM 1662 C CA . ARG B 1 33 ? 5.066 12.664 -4.254 1 93.75 33 ARG B CA 1
ATOM 1663 C C . ARG B 1 33 ? 4.75 11.656 -3.15 1 93.75 33 ARG B C 1
ATOM 1665 O O . ARG B 1 33 ? 5.66 11.117 -2.516 1 93.75 33 ARG B O 1
ATOM 1672 N N . ALA B 1 34 ? 3.451 11.508 -2.943 1 95.69 34 ALA B N 1
ATOM 1673 C CA . ALA B 1 34 ? 2.965 10.5 -2.008 1 95.69 34 ALA B CA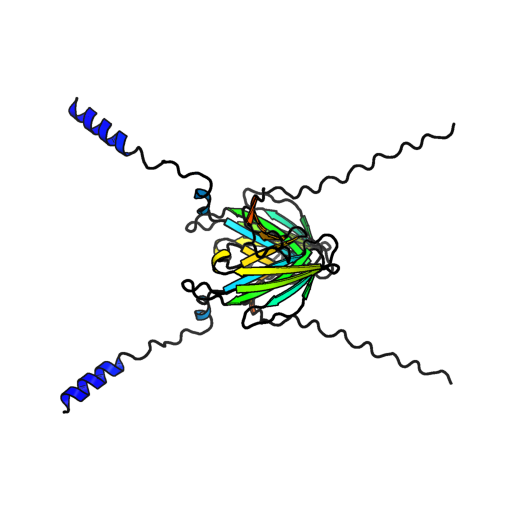 1
ATOM 1674 C C . ALA B 1 34 ? 1.78 9.734 -2.59 1 95.69 34 ALA B C 1
ATOM 1676 O O . ALA B 1 34 ? 1.047 10.266 -3.43 1 95.69 34 ALA B O 1
ATOM 1677 N N . VAL B 1 35 ? 1.674 8.484 -2.203 1 98 35 VAL B N 1
ATOM 1678 C CA . VAL B 1 35 ? 0.522 7.648 -2.52 1 98 35 VAL B CA 1
ATOM 1679 C C . VAL B 1 35 ? -0.183 7.23 -1.229 1 98 35 VAL B C 1
ATOM 1681 O O . VAL B 1 35 ? 0.467 6.848 -0.255 1 98 35 VAL B O 1
ATOM 1684 N N . ILE B 1 36 ? -1.503 7.348 -1.31 1 98.5 36 ILE B N 1
ATOM 1685 C CA . ILE B 1 36 ? -2.334 6.832 -0.227 1 98.5 36 ILE B CA 1
ATOM 1686 C C . ILE B 1 36 ? -3.051 5.566 -0.686 1 98.5 36 ILE B C 1
ATOM 1688 O O . ILE B 1 36 ? -3.648 5.539 -1.765 1 98.5 36 ILE B O 1
ATOM 1692 N N . GLY B 1 37 ? -2.887 4.547 0.048 1 98.56 37 GLY B N 1
ATOM 1693 C CA . GLY B 1 37 ? -3.742 3.377 -0.079 1 98.56 37 GLY B CA 1
ATOM 1694 C C . GLY B 1 37 ? -4.73 3.234 1.062 1 98.56 37 GLY B C 1
ATOM 1695 O O . GLY B 1 37 ? -4.375 3.43 2.227 1 98.56 37 GLY B O 1
ATOM 1696 N N . ILE B 1 38 ? -5.938 2.924 0.702 1 98.81 38 ILE B N 1
ATOM 1697 C CA . ILE B 1 38 ? -7.004 2.742 1.678 1 98.81 38 ILE B CA 1
ATOM 1698 C C . ILE B 1 38 ? -7.66 1.377 1.479 1 98.81 38 ILE B C 1
ATOM 1700 O O . ILE B 1 38 ? -8.227 1.104 0.42 1 98.81 38 ILE B O 1
ATOM 1704 N N . GLU B 1 39 ? -7.586 0.597 2.533 1 98.81 39 GLU B N 1
ATOM 1705 C CA . GLU B 1 39 ? -8.18 -0.735 2.461 1 98.81 39 GLU B CA 1
ATOM 1706 C C . GLU B 1 39 ? -9.406 -0.843 3.363 1 98.81 39 GLU B C 1
ATOM 1708 O O . GLU B 1 39 ? -9.367 -0.429 4.523 1 98.81 39 GLU B O 1
ATOM 1713 N N . ASN B 1 40 ? -10.445 -1.419 2.785 1 98.69 40 ASN B N 1
ATOM 1714 C CA . ASN B 1 40 ? -11.633 -1.694 3.578 1 98.69 40 ASN B CA 1
ATOM 1715 C C . ASN B 1 40 ? -11.461 -2.943 4.438 1 98.69 40 ASN B C 1
ATOM 1717 O O . ASN B 1 40 ? -11.508 -4.062 3.93 1 98.69 40 ASN B O 1
ATOM 1721 N N . GLN B 1 41 ? -11.359 -2.674 5.699 1 98.31 41 GLN B N 1
ATOM 1722 C CA . GLN B 1 41 ? -11.266 -3.816 6.602 1 98.31 41 GLN B CA 1
ATOM 1723 C C . GLN B 1 41 ? -12.492 -3.906 7.508 1 98.31 41 GLN B C 1
ATOM 1725 O O . GLN B 1 41 ? -12.422 -4.469 8.602 1 98.31 41 GLN B O 1
ATOM 1730 N N . LEU B 1 42 ? -13.523 -3.318 7.059 1 97.88 42 LEU B N 1
ATOM 1731 C CA . LEU B 1 42 ? -14.797 -3.521 7.742 1 97.88 42 LEU B CA 1
ATOM 1732 C C . LEU B 1 42 ? -15.359 -4.91 7.453 1 97.88 42 LEU B C 1
ATOM 1734 O O . LEU B 1 42 ? -15.492 -5.301 6.289 1 97.88 42 LEU B O 1
ATOM 1738 N N . PRO B 1 43 ? -15.656 -5.617 8.547 1 96.06 43 PRO B N 1
ATOM 1739 C CA . PRO B 1 43 ? -16.156 -6.969 8.289 1 96.06 43 PRO B CA 1
ATOM 1740 C C . PRO B 1 43 ? -17.516 -6.977 7.598 1 96.06 43 PRO B C 1
ATOM 1742 O O . PRO B 1 43 ? -18.5 -6.488 8.164 1 96.06 43 PRO B O 1
ATOM 1745 N N . ASN B 1 44 ? -17.562 -7.465 6.41 1 95.56 44 ASN B N 1
ATOM 1746 C CA . ASN B 1 44 ? -18.766 -7.719 5.629 1 95.56 44 ASN B CA 1
ATOM 1747 C C . ASN B 1 44 ? -19.516 -6.426 5.316 1 95.56 44 ASN B C 1
ATOM 1749 O O . ASN B 1 44 ? -20.734 -6.434 5.164 1 95.56 44 ASN B O 1
ATOM 1753 N N . LEU B 1 45 ? -18.844 -5.352 5.289 1 97.69 45 LEU B N 1
ATOM 1754 C CA . LEU B 1 45 ? -19.484 -4.074 4.98 1 97.69 45 LEU B CA 1
ATOM 1755 C C . LEU B 1 45 ? -18.734 -3.357 3.857 1 97.69 45 LEU B C 1
ATOM 1757 O O . LEU B 1 45 ? -17.5 -3.336 3.838 1 97.69 45 LEU B O 1
ATOM 1761 N N . LYS B 1 46 ? -19.547 -2.826 3.014 1 98.12 46 LYS B N 1
ATOM 1762 C CA . LYS B 1 46 ? -18.969 -1.941 2.006 1 98.12 46 LYS B CA 1
ATOM 1763 C C . LYS B 1 46 ? -18.609 -0.588 2.605 1 98.12 46 LYS B C 1
ATOM 1765 O O . LYS B 1 46 ? -19.312 -0.072 3.469 1 98.12 46 LYS B O 1
ATOM 1770 N N . LEU B 1 47 ? -17.531 -0.097 2.107 1 98.62 47 LEU B N 1
ATOM 1771 C CA . LEU B 1 47 ? -17.031 1.2 2.557 1 98.62 47 LEU B CA 1
ATOM 1772 C C . LEU B 1 47 ? -17.078 2.221 1.424 1 98.62 47 LEU B C 1
ATOM 1774 O O . LEU B 1 47 ? -16.516 1.979 0.348 1 98.62 47 LEU B O 1
ATOM 1778 N N . THR B 1 48 ? -17.75 3.312 1.642 1 98.75 48 THR B N 1
ATOM 1779 C CA . THR B 1 48 ? -17.703 4.43 0.703 1 98.75 48 THR B CA 1
ATOM 1780 C C . THR B 1 48 ? -16.766 5.523 1.207 1 98.75 48 THR B C 1
ATOM 1782 O O . THR B 1 48 ? -16.828 5.91 2.375 1 98.75 48 THR B O 1
ATOM 1785 N N . ILE B 1 49 ? -15.938 5.996 0.297 1 98.81 49 ILE B N 1
ATOM 1786 C CA . ILE B 1 49 ? -14.93 6.965 0.7 1 98.81 49 ILE B CA 1
ATOM 1787 C C . ILE B 1 49 ? -15.008 8.195 -0.203 1 98.81 49 ILE B C 1
ATOM 1789 O O . ILE B 1 49 ? -15.281 8.078 -1.399 1 98.81 49 ILE B O 1
ATOM 1793 N N . HIS B 1 50 ? -14.828 9.305 0.341 1 98.69 50 HIS B N 1
ATOM 1794 C CA . HIS B 1 50 ? -14.672 10.57 -0.365 1 98.69 50 HIS B CA 1
ATOM 1795 C C . HIS B 1 50 ? -13.477 11.359 0.167 1 98.69 50 HIS B C 1
ATOM 1797 O O . HIS B 1 50 ? -13.469 11.773 1.329 1 98.69 50 HIS B O 1
ATOM 1803 N N . CYS B 1 51 ? -12.5 11.539 -0.66 1 98.69 51 CYS B N 1
ATOM 1804 C CA . CYS B 1 51 ? -11.289 12.234 -0.236 1 98.69 51 CYS B CA 1
ATOM 1805 C C . CYS B 1 51 ? -11.07 13.5 -1.049 1 98.69 51 CYS B C 1
ATOM 1807 O O . CYS B 1 51 ? -11.312 13.523 -2.258 1 98.69 51 CYS B O 1
ATOM 1809 N N . LYS B 1 52 ? -10.562 14.461 -0.388 1 98.25 52 LYS B N 1
ATOM 1810 C CA . LYS B 1 52 ? -10.266 15.719 -1.074 1 98.25 52 LYS B CA 1
ATOM 1811 C C . LYS B 1 52 ? -9.188 16.5 -0.339 1 98.25 52 LYS B C 1
ATOM 1813 O O . LYS B 1 52 ? -8.945 16.281 0.85 1 98.25 52 LYS B O 1
ATOM 1818 N N . ASP B 1 53 ? -8.43 17.234 -1.087 1 96.62 53 ASP B N 1
ATOM 1819 C CA . ASP B 1 53 ? -7.621 18.281 -0.479 1 96.62 53 ASP B CA 1
ATOM 1820 C C . ASP B 1 53 ? -8.195 19.672 -0.788 1 96.62 53 ASP B C 1
ATOM 1822 O O . ASP B 1 53 ? -9.352 19.781 -1.188 1 96.62 53 ASP B O 1
ATOM 1826 N N . LYS B 1 54 ? -7.449 20.734 -0.542 1 94.62 54 LYS B N 1
ATOM 1827 C CA . LYS B 1 54 ? -7.93 22.094 -0.746 1 94.62 54 LYS B CA 1
ATOM 1828 C C . LYS B 1 54 ? -8.258 22.344 -2.215 1 94.62 54 LYS B C 1
ATOM 1830 O O . LYS B 1 54 ? -9.156 23.125 -2.529 1 94.62 54 LYS B O 1
ATOM 1835 N N . TYR B 1 55 ? -7.629 21.625 -3.107 1 94.56 55 TYR B N 1
ATOM 1836 C CA . TYR B 1 55 ? -7.703 21.969 -4.523 1 94.56 55 TYR B CA 1
ATOM 1837 C C . TYR B 1 55 ? -8.352 20.844 -5.32 1 94.56 55 TYR B C 1
ATOM 1839 O O . TYR B 1 55 ? -8.883 21.078 -6.41 1 94.56 55 TYR B O 1
ATOM 1847 N N . ARG B 1 56 ? -8.281 19.703 -4.789 1 96.31 56 ARG B N 1
ATOM 1848 C CA . ARG B 1 56 ? -8.703 18.547 -5.559 1 96.31 56 ARG B CA 1
ATOM 1849 C C . ARG B 1 56 ? -9.773 17.75 -4.809 1 96.31 56 ARG B C 1
ATOM 1851 O O . ARG B 1 56 ? -9.727 17.641 -3.58 1 96.31 56 ARG B O 1
ATOM 1858 N N . ASP B 1 57 ? -10.719 17.203 -5.574 1 97.88 57 ASP B N 1
ATOM 1859 C CA . ASP B 1 57 ? -11.789 16.328 -5.121 1 97.88 57 ASP B CA 1
ATOM 1860 C C . ASP B 1 57 ? -11.805 15.023 -5.918 1 97.88 57 ASP B C 1
ATOM 1862 O O . ASP B 1 57 ? -12.055 15.031 -7.125 1 97.88 57 ASP B O 1
ATOM 1866 N N . ASN B 1 58 ? -11.594 13.891 -5.207 1 98.12 58 ASN B N 1
ATOM 1867 C CA . ASN B 1 58 ? -11.461 12.609 -5.898 1 98.12 58 ASN B CA 1
ATOM 1868 C C . ASN B 1 58 ? -12.805 11.922 -6.078 1 98.12 58 ASN B C 1
ATOM 1870 O O . ASN B 1 58 ? -12.875 10.812 -6.594 1 98.12 58 ASN B O 1
ATOM 1874 N N . GLY B 1 59 ? -13.812 12.469 -5.648 1 98 59 GLY B N 1
ATOM 1875 C CA . GLY B 1 59 ? -15.141 11.891 -5.766 1 98 59 GLY B CA 1
ATOM 1876 C C . GLY B 1 59 ? -15.352 10.688 -4.859 1 98 59 GLY B C 1
ATOM 1877 O O . GLY B 1 59 ? -14.508 10.398 -4.008 1 98 59 GLY B O 1
ATOM 1878 N N . PHE B 1 60 ? -16.531 10.062 -5.027 1 98.25 60 PHE B N 1
ATOM 1879 C CA . PHE B 1 60 ? -16.906 8.945 -4.176 1 98.25 60 PHE B CA 1
ATOM 1880 C C . PHE B 1 60 ? -16.453 7.617 -4.777 1 98.25 60 PHE B C 1
ATOM 1882 O O . PHE B 1 60 ? -16.531 7.422 -5.992 1 98.25 60 PHE B O 1
ATOM 1889 N N . HIS B 1 61 ? -16.016 6.77 -3.877 1 98.31 61 HIS B N 1
ATOM 1890 C CA . HIS B 1 61 ? -15.633 5.402 -4.219 1 98.31 61 HIS B CA 1
ATOM 1891 C C . HIS B 1 61 ? -16.188 4.406 -3.205 1 98.31 61 HIS B C 1
ATOM 1893 O O . HIS B 1 61 ? -16.156 4.66 -1.998 1 98.31 61 HIS B O 1
ATOM 1899 N N . THR B 1 62 ? -16.625 3.285 -3.727 1 98.31 62 THR B N 1
ATOM 1900 C CA . THR B 1 62 ? -17.109 2.24 -2.834 1 98.31 62 THR B CA 1
ATOM 1901 C C . THR B 1 62 ? -16.234 0.999 -2.916 1 98.31 62 THR B C 1
ATOM 1903 O O . THR B 1 62 ? -15.922 0.524 -4.012 1 98.31 62 THR B O 1
ATOM 1906 N N . LEU B 1 63 ? -15.906 0.486 -1.772 1 97.88 63 LEU B N 1
ATOM 1907 C CA . LEU B 1 63 ? -15.008 -0.661 -1.658 1 97.88 63 LEU B CA 1
ATOM 1908 C C . LEU B 1 63 ? -15.703 -1.831 -0.975 1 97.88 63 LEU B C 1
ATOM 1910 O O . LEU B 1 63 ? -16.266 -1.676 0.113 1 97.88 63 LEU B O 1
ATOM 1914 N N . ALA B 1 64 ? -15.57 -2.955 -1.607 1 96.69 64 ALA B N 1
ATOM 1915 C CA . ALA B 1 64 ? -15.945 -4.176 -0.899 1 96.69 64 ALA B CA 1
ATOM 1916 C C . ALA B 1 64 ? -14.922 -4.527 0.174 1 96.69 64 ALA B C 1
ATOM 1918 O O . ALA B 1 64 ? -13.82 -3.975 0.19 1 96.69 64 ALA B O 1
ATOM 1919 N N . PRO B 1 65 ? -15.297 -5.441 1.104 1 97.19 65 PRO B N 1
ATOM 1920 C CA . PRO B 1 65 ? -14.305 -5.859 2.1 1 97.19 65 PRO B CA 1
ATOM 1921 C C . PRO B 1 65 ? -13.016 -6.379 1.469 1 97.19 65 PRO B C 1
ATOM 1923 O O . PRO B 1 65 ? -13.062 -7.184 0.535 1 97.19 65 PRO B O 1
ATOM 1926 N N . GLY B 1 66 ? -11.953 -5.848 1.913 1 96.38 66 GLY B N 1
ATOM 1927 C CA . GLY B 1 66 ? -10.656 -6.301 1.429 1 96.38 66 GLY B CA 1
ATOM 1928 C C . GLY B 1 66 ? -10.148 -5.5 0.248 1 96.38 66 GLY B C 1
ATOM 1929 O O . GLY B 1 66 ? -8.961 -5.566 -0.092 1 96.38 66 GLY B O 1
ATOM 1930 N N . GLU B 1 67 ? -10.977 -4.734 -0.369 1 96.44 67 GLU B N 1
ATOM 1931 C CA . GLU B 1 67 ? -10.578 -3.98 -1.554 1 96.44 67 GLU B CA 1
ATOM 1932 C C . GLU B 1 67 ? -9.82 -2.709 -1.173 1 96.44 67 GLU B C 1
ATOM 1934 O O . GLU B 1 67 ? -9.938 -2.23 -0.043 1 96.44 67 GLU B O 1
ATOM 1939 N N . ASN B 1 68 ? -9.117 -2.215 -2.148 1 97.75 68 ASN B N 1
ATOM 1940 C CA . ASN B 1 68 ? -8.273 -1.046 -1.938 1 97.75 68 ASN B CA 1
ATOM 1941 C C . ASN B 1 68 ? -8.617 0.081 -2.904 1 97.75 68 ASN B C 1
ATOM 1943 O O . ASN B 1 68 ? -9.047 -0.172 -4.031 1 97.75 68 ASN B O 1
ATOM 1947 N N . TYR B 1 69 ? -8.5 1.24 -2.389 1 97.75 69 TYR B N 1
ATOM 1948 C CA . TYR B 1 69 ? -8.484 2.453 -3.199 1 97.75 69 TYR B CA 1
ATOM 1949 C C . TYR B 1 69 ? -7.18 3.215 -3.025 1 97.75 69 TYR B C 1
ATOM 1951 O O . TYR B 1 69 ? -6.676 3.348 -1.907 1 97.75 69 TYR B O 1
ATOM 1959 N N . ARG B 1 70 ? -6.578 3.678 -4.156 1 98.25 70 ARG B N 1
ATOM 1960 C CA . ARG B 1 70 ? -5.297 4.375 -4.09 1 98.25 70 ARG B CA 1
ATOM 1961 C C . ARG B 1 70 ? -5.328 5.656 -4.918 1 98.25 70 ARG B C 1
ATOM 1963 O O . ARG B 1 70 ? -5.984 5.711 -5.961 1 98.25 70 ARG B O 1
ATOM 1970 N N . PHE B 1 71 ? -4.609 6.629 -4.449 1 97.06 71 PHE B N 1
ATOM 1971 C CA . PHE B 1 71 ? -4.398 7.832 -5.242 1 97.06 71 PHE B CA 1
ATOM 1972 C C . PHE B 1 71 ? -3.07 8.492 -4.891 1 97.06 71 PHE B C 1
ATOM 1974 O O . PHE B 1 71 ? -2.588 8.359 -3.764 1 97.06 71 PHE B O 1
ATOM 1981 N N . GLY B 1 72 ? -2.48 9.148 -5.836 1 96.44 72 GLY B N 1
ATOM 1982 C CA . GLY B 1 72 ? -1.223 9.859 -5.672 1 96.44 72 GLY B CA 1
ATOM 1983 C C . GLY B 1 72 ? -1.359 11.359 -5.84 1 96.44 72 GLY B C 1
ATOM 1984 O O . GLY B 1 72 ? -2.336 11.844 -6.422 1 96.44 72 GLY B O 1
ATOM 1985 N N . PHE B 1 73 ? -0.423 12.086 -5.328 1 95.56 73 PHE B N 1
ATOM 1986 C CA . PHE B 1 73 ? -0.43 13.539 -5.398 1 95.56 73 PHE B CA 1
ATOM 1987 C C . PHE B 1 73 ? 0.964 14.102 -5.145 1 95.56 73 PHE B C 1
ATOM 1989 O O . PHE B 1 73 ? 1.815 13.422 -4.566 1 95.56 73 PHE B O 1
ATOM 1996 N N . ILE B 1 74 ? 1.159 15.289 -5.562 1 93.88 74 ILE B N 1
ATOM 1997 C CA . ILE B 1 74 ? 2.383 16.031 -5.281 1 93.88 74 ILE B CA 1
ATOM 1998 C C . ILE B 1 74 ? 2.324 16.609 -3.869 1 93.88 74 ILE B C 1
ATOM 2000 O O . ILE B 1 74 ? 1.287 17.125 -3.443 1 93.88 74 ILE B O 1
ATOM 2004 N N . THR B 1 75 ? 3.428 16.453 -3.195 1 93.81 75 THR B N 1
ATOM 2005 C CA . THR B 1 75 ? 3.482 17.047 -1.865 1 93.81 75 THR B CA 1
ATOM 2006 C C . THR B 1 75 ? 4.25 18.359 -1.892 1 93.81 75 THR B C 1
ATOM 2008 O O . THR B 1 75 ? 5.031 18.609 -2.812 1 93.81 75 THR B O 1
ATOM 2011 N N . ALA B 1 76 ? 3.953 19.172 -0.895 1 90.31 76 ALA B N 1
ATOM 2012 C CA . ALA B 1 76 ? 4.711 20.422 -0.75 1 90.31 76 ALA B CA 1
ATOM 2013 C C . ALA B 1 76 ? 6.176 20.125 -0.435 1 90.31 76 ALA B C 1
ATOM 2015 O O . ALA B 1 76 ? 6.512 19.062 0.073 1 90.31 76 ALA B O 1
ATOM 2016 N N . PRO B 1 77 ? 6.98 21.156 -0.758 1 85.88 77 PRO B N 1
ATOM 2017 C CA . PRO B 1 77 ? 8.398 20.969 -0.433 1 85.88 77 PRO B CA 1
ATOM 2018 C C . PRO B 1 77 ? 8.625 20.656 1.044 1 85.88 77 PRO B C 1
ATOM 2020 O O . PRO B 1 77 ? 7.824 21.062 1.895 1 85.88 77 PRO B O 1
ATOM 2023 N N . PHE B 1 78 ? 9.82 20.141 1.277 1 79.06 78 PHE B N 1
ATOM 2024 C CA . PHE B 1 78 ? 10.117 19.547 2.576 1 79.06 78 PHE B CA 1
ATOM 2025 C C . PHE B 1 78 ? 10.133 20.625 3.666 1 79.06 78 PHE B C 1
ATOM 2027 O O . PHE B 1 78 ? 9.883 20.328 4.836 1 79.06 78 PHE B O 1
ATOM 2034 N N . PHE B 1 79 ? 10.312 21.766 3.311 1 81.12 79 PHE B N 1
ATOM 2035 C CA . PHE B 1 79 ? 10.438 22.781 4.355 1 81.12 79 PHE B CA 1
ATOM 2036 C C . PHE B 1 79 ? 9.086 23.406 4.668 1 81.12 79 PHE B C 1
ATOM 2038 O O . PHE B 1 79 ? 8.914 24.031 5.719 1 81.12 79 PHE B O 1
ATOM 2045 N N . ILE B 1 80 ? 8.055 23.328 3.926 1 83.56 80 ILE B N 1
ATOM 2046 C CA . ILE B 1 80 ? 6.746 23.922 4.172 1 83.56 80 ILE B CA 1
ATOM 2047 C C . ILE B 1 80 ? 5.805 22.875 4.762 1 83.56 80 ILE B C 1
ATOM 2049 O O . ILE B 1 80 ? 5.082 23.156 5.719 1 83.56 80 ILE B O 1
ATOM 2053 N N . LYS B 1 81 ? 5.852 21.578 4.324 1 87.19 81 LYS B N 1
ATOM 2054 C CA . LYS B 1 81 ? 5.086 20.422 4.758 1 87.19 81 LYS B CA 1
ATOM 2055 C C . LYS B 1 81 ? 3.627 20.781 5.016 1 87.19 81 LYS B C 1
ATOM 2057 O O . LYS B 1 81 ? 3.115 20.578 6.117 1 87.19 81 LYS B O 1
ATOM 2062 N N . ARG B 1 82 ? 2.889 21.172 4.043 1 90.69 82 ARG B N 1
ATOM 2063 C CA . ARG B 1 82 ? 1.545 21.719 4.234 1 90.69 82 ARG B CA 1
ATOM 2064 C C . ARG B 1 82 ? 0.509 20.859 3.5 1 90.69 82 ARG B C 1
ATOM 2066 O O . ARG B 1 82 ? -0.69 21.141 3.568 1 90.69 82 ARG B O 1
ATOM 2073 N N . THR B 1 83 ? 0.912 19.844 2.871 1 95.06 83 THR B N 1
ATOM 2074 C CA . THR B 1 83 ? -0.049 19.031 2.139 1 95.06 83 THR B CA 1
ATOM 2075 C C . THR B 1 83 ? -0.945 18.25 3.1 1 95.06 83 THR B C 1
ATOM 2077 O O . THR B 1 83 ? -0.459 17.641 4.051 1 95.06 83 THR B O 1
ATOM 2080 N N . GLN B 1 84 ? -2.27 18.359 2.877 1 96.38 84 GLN B N 1
ATOM 2081 C CA . GLN B 1 84 ? -3.223 17.625 3.707 1 96.38 84 GLN B CA 1
ATOM 2082 C C . GLN B 1 84 ? -4.383 17.094 2.871 1 96.38 84 GLN B C 1
ATOM 2084 O O . GLN B 1 84 ? -4.883 17.781 1.979 1 96.38 84 GLN B O 1
ATOM 2089 N N . TRP B 1 85 ? -4.809 15.883 3.117 1 97.75 85 TRP B N 1
ATOM 2090 C CA . TRP B 1 85 ? -5.988 15.258 2.531 1 97.75 85 TRP B CA 1
ATOM 2091 C C . TRP B 1 85 ? -6.957 14.805 3.617 1 97.75 85 TRP B C 1
ATOM 2093 O O . TRP B 1 85 ? -6.547 14.211 4.617 1 97.75 85 TRP B O 1
ATOM 2103 N N . PHE B 1 86 ? -8.18 15.125 3.367 1 97.06 86 PHE B N 1
ATOM 2104 C CA . PHE B 1 86 ? -9.273 14.703 4.23 1 97.06 86 PHE B CA 1
ATOM 2105 C C . PHE B 1 86 ? -10.18 13.711 3.512 1 97.06 86 PHE B C 1
ATOM 2107 O O . PHE B 1 86 ? -10.43 13.852 2.312 1 97.06 86 PHE B O 1
ATOM 2114 N N . CYS B 1 87 ? -10.672 12.742 4.34 1 98.25 87 CYS B N 1
ATOM 2115 C CA . CYS B 1 87 ? -11.602 11.781 3.752 1 98.25 87 CYS B CA 1
ATOM 2116 C C . CYS B 1 87 ? -12.812 11.57 4.652 1 98.25 87 CYS B C 1
ATOM 2118 O O . CYS B 1 87 ? -12.688 11.586 5.875 1 98.25 87 CYS B O 1
ATOM 2120 N N . LEU B 1 88 ? -13.883 11.406 3.982 1 97.81 88 LEU B N 1
ATOM 2121 C CA . LEU B 1 88 ? -15.109 10.914 4.609 1 97.81 88 LEU B CA 1
ATOM 2122 C C . LEU B 1 88 ? -15.266 9.414 4.387 1 97.81 88 LEU B C 1
ATOM 2124 O O . LEU B 1 88 ? -15.117 8.93 3.26 1 97.81 88 LEU B O 1
ATOM 2128 N N . PHE B 1 89 ? -15.531 8.734 5.512 1 98.44 89 PHE B N 1
ATOM 2129 C CA . PHE B 1 89 ? -15.758 7.297 5.488 1 98.44 89 PHE B CA 1
ATOM 2130 C C . PHE B 1 89 ? -17.188 6.969 5.918 1 98.44 89 PHE B C 1
ATOM 2132 O O . PHE B 1 89 ? -17.625 7.379 6.996 1 98.44 89 PHE B O 1
ATOM 2139 N N . SER B 1 90 ? -17.812 6.195 5 1 97.81 90 SER B N 1
ATOM 2140 C CA . SER B 1 90 ? -19.203 5.883 5.32 1 97.81 90 SER B CA 1
ATOM 2141 C C . SER B 1 90 ? -19.484 4.398 5.125 1 97.81 90 SER B C 1
ATOM 2143 O O . SER B 1 90 ? -19.031 3.791 4.156 1 97.81 90 SER B O 1
ATOM 2145 N N . TRP B 1 91 ? -20.203 3.867 6.137 1 97.38 91 TRP B N 1
ATOM 2146 C CA . TRP B 1 91 ? -20.703 2.5 6.062 1 97.38 91 TRP B CA 1
ATOM 2147 C C . TRP B 1 91 ? -21.984 2.346 6.875 1 97.38 91 TRP B C 1
ATOM 2149 O O . TRP B 1 91 ? -22.094 2.896 7.973 1 97.38 91 TRP B O 1
ATOM 2159 N N . HIS B 1 92 ? -22.938 1.561 6.277 1 93.31 92 HIS B N 1
ATOM 2160 C CA . HIS B 1 92 ? -24.172 1.188 6.945 1 93.31 92 HIS B CA 1
ATOM 2161 C C . HIS B 1 92 ? -24.781 2.377 7.68 1 93.31 92 HIS B C 1
ATOM 2163 O O . HIS B 1 92 ? -25.109 2.281 8.867 1 93.31 92 HIS B O 1
ATOM 2169 N N . GLY B 1 93 ? -24.812 3.521 7.094 1 90.81 93 GLY B N 1
ATOM 2170 C CA . GLY B 1 93 ? -25.484 4.688 7.66 1 90.81 93 GLY B CA 1
ATOM 2171 C C . GLY B 1 93 ? -24.594 5.496 8.578 1 90.81 93 GLY B C 1
ATOM 2172 O O . GLY B 1 93 ? -25 6.531 9.109 1 90.81 93 GLY B O 1
ATOM 2173 N N . GLU B 1 94 ? -23.359 5.051 8.867 1 92.19 94 GLU B N 1
ATOM 2174 C CA . GLU B 1 94 ? -22.406 5.793 9.672 1 92.19 94 GLU B CA 1
ATOM 2175 C C . GLU B 1 94 ? -21.391 6.523 8.789 1 92.19 94 GLU B C 1
ATOM 2177 O O . GLU B 1 94 ? -21.031 6.039 7.715 1 92.19 94 GLU B O 1
ATOM 2182 N N . SER B 1 95 ? -21.094 7.688 9.336 1 94.69 95 SER B N 1
ATOM 2183 C CA . SER B 1 95 ? -20.062 8.438 8.641 1 94.69 95 SER B CA 1
ATOM 2184 C C . SER B 1 95 ? -19 8.953 9.609 1 94.69 95 SER B C 1
ATOM 2186 O O . SER B 1 95 ? -19.328 9.391 10.711 1 94.69 95 SER B O 1
ATOM 2188 N N . ARG B 1 96 ? -17.781 8.797 9.164 1 95.5 96 ARG B N 1
ATOM 2189 C CA . ARG B 1 96 ? -16.625 9.258 9.922 1 95.5 96 ARG B CA 1
ATOM 2190 C C . ARG B 1 96 ? -15.664 10.047 9.031 1 95.5 96 ARG B C 1
ATOM 2192 O O . ARG B 1 96 ? -15.602 9.812 7.82 1 95.5 96 ARG B O 1
ATOM 2199 N N . ASN B 1 97 ? -14.992 10.984 9.648 1 95.12 97 ASN B N 1
ATOM 2200 C CA . ASN B 1 97 ? -13.977 11.727 8.914 1 95.12 97 ASN B CA 1
ATOM 2201 C C . ASN B 1 97 ? -12.586 11.5 9.5 1 95.12 97 ASN B C 1
ATOM 2203 O O . ASN B 1 97 ? -12.445 11.219 10.688 1 95.12 97 ASN B O 1
ATOM 2207 N N . PHE B 1 98 ? -11.586 11.711 8.695 1 97.44 98 PHE B N 1
ATOM 2208 C CA . PHE B 1 98 ? -10.195 11.547 9.109 1 97.44 98 PHE B CA 1
ATOM 2209 C C . PHE B 1 98 ? -9.258 12.25 8.133 1 97.44 98 PHE B C 1
ATOM 2211 O O . PHE B 1 98 ? -9.445 12.172 6.914 1 97.44 98 PHE B O 1
ATOM 2218 N N . ASP B 1 99 ? -8.266 12.93 8.695 1 97.19 99 ASP B N 1
ATOM 2219 C CA . ASP B 1 99 ? -7.191 13.445 7.848 1 97.19 99 ASP B CA 1
ATOM 2220 C C . ASP B 1 99 ? -6.254 12.32 7.418 1 97.19 99 ASP B C 1
ATOM 2222 O O . ASP B 1 99 ? -5.32 11.969 8.141 1 97.19 99 ASP B O 1
ATOM 2226 N N . ILE B 1 100 ? -6.523 11.93 6.184 1 98.12 100 ILE B N 1
ATOM 2227 C CA . ILE B 1 100 ? -5.875 10.695 5.758 1 98.12 100 ILE B CA 1
ATOM 2228 C C . ILE B 1 100 ? -4.398 10.969 5.473 1 98.12 100 ILE B C 1
ATOM 2230 O O . ILE B 1 100 ? -3.58 10.039 5.477 1 98.12 100 ILE B O 1
ATOM 2234 N N . TYR B 1 101 ? -4.094 12.242 5.203 1 98.06 101 TYR B N 1
ATOM 2235 C CA . TYR B 1 101 ? -2.699 12.633 5.027 1 98.06 101 TYR B CA 1
ATOM 2236 C C . TYR B 1 101 ? -2.443 14.016 5.621 1 98.06 101 TYR B C 1
ATOM 2238 O O . TYR B 1 101 ? -3.111 14.984 5.262 1 98.06 101 TYR B O 1
ATOM 2246 N N . VAL B 1 102 ? -1.582 14.008 6.477 1 96.75 102 VAL B N 1
ATOM 2247 C CA . VAL B 1 102 ? -0.986 15.227 7.023 1 96.75 102 VAL B CA 1
ATOM 2248 C C . VAL B 1 102 ? 0.534 15.156 6.891 1 96.75 102 VAL B C 1
ATOM 2250 O O . VAL B 1 102 ? 1.191 14.375 7.578 1 96.75 102 VAL B O 1
ATOM 2253 N N . GLU B 1 103 ? 1.033 15.969 6.074 1 94.94 103 GLU B N 1
ATOM 2254 C CA . GLU B 1 103 ? 2.43 15.852 5.668 1 94.94 103 GLU B CA 1
ATOM 2255 C C . GLU B 1 103 ? 3.359 15.859 6.879 1 94.94 103 GLU B C 1
ATOM 2257 O O . GLU B 1 103 ? 4.316 15.086 6.934 1 94.94 103 GLU B O 1
ATOM 2262 N N . GLU B 1 104 ? 3.131 16.688 7.875 1 92.44 104 GLU B N 1
ATOM 2263 C CA . GLU B 1 104 ? 3.959 16.766 9.07 1 92.44 104 GLU B CA 1
ATOM 2264 C C . GLU B 1 104 ? 3.896 15.469 9.875 1 92.44 104 GLU B C 1
ATOM 2266 O O . GLU B 1 104 ? 4.875 15.07 10.508 1 92.44 104 GLU B O 1
ATOM 2271 N N . ARG B 1 105 ? 2.855 14.797 9.797 1 93.06 105 ARG B N 1
ATOM 2272 C CA . ARG B 1 105 ? 2.625 13.578 10.57 1 93.06 105 ARG B CA 1
ATOM 2273 C C . ARG B 1 105 ? 3.105 12.352 9.805 1 93.06 105 ARG B C 1
ATOM 2275 O O . ARG B 1 105 ? 3.766 11.477 10.383 1 93.06 105 ARG B O 1
ATOM 2282 N N . ASP B 1 106 ? 2.736 12.273 8.594 1 93 106 ASP B N 1
ATOM 2283 C CA . ASP B 1 106 ? 2.859 11.016 7.859 1 93 106 ASP B CA 1
ATOM 2284 C C . ASP B 1 106 ? 4.207 10.922 7.145 1 93 106 ASP B C 1
ATOM 2286 O O . ASP B 1 106 ? 4.902 9.914 7.25 1 93 106 ASP B O 1
ATOM 2290 N N . ASP B 1 107 ? 4.66 11.906 6.414 1 88.19 107 ASP B N 1
ATOM 2291 C CA . ASP B 1 107 ? 5.934 11.977 5.703 1 88.19 107 ASP B CA 1
ATOM 2292 C C . ASP B 1 107 ? 6.273 10.641 5.047 1 88.19 107 ASP B C 1
ATOM 2294 O O . ASP B 1 107 ? 7.363 10.102 5.25 1 88.19 107 ASP B O 1
ATOM 2298 N N . CYS B 1 108 ? 5.41 10.109 4.238 1 92.44 108 CYS B N 1
ATOM 2299 C CA . CYS B 1 108 ? 5.559 8.836 3.549 1 92.44 108 CYS B CA 1
ATOM 2300 C C . CYS B 1 108 ? 5.43 9.008 2.041 1 92.44 108 CYS B C 1
ATOM 2302 O O . CYS B 1 108 ? 4.719 9.898 1.575 1 92.44 108 CYS B O 1
ATOM 2304 N N . SER B 1 109 ? 6.223 8.172 1.382 1 92.88 109 SER B N 1
ATOM 2305 C CA . SER B 1 109 ? 6.035 8.125 -0.064 1 92.88 109 SER B CA 1
ATOM 2306 C C . SER B 1 109 ? 4.855 7.234 -0.441 1 92.88 109 SER B C 1
ATOM 2308 O O . SER B 1 109 ? 4.223 7.438 -1.479 1 92.88 109 SER B O 1
ATOM 2310 N N . TYR B 1 110 ? 4.617 6.25 0.32 1 97 110 TYR B N 1
ATOM 2311 C CA . TYR B 1 110 ? 3.432 5.406 0.274 1 97 110 TYR B CA 1
ATOM 2312 C C . TYR B 1 110 ? 2.881 5.164 1.674 1 97 110 TYR B C 1
ATOM 2314 O O . TYR B 1 110 ? 3.586 4.645 2.545 1 97 110 TYR B O 1
ATOM 2322 N N . CYS B 1 111 ? 1.627 5.543 1.863 1 98 111 CYS B N 1
ATOM 2323 C CA . CYS B 1 111 ? 0.949 5.348 3.139 1 98 111 CYS B CA 1
ATOM 2324 C C . CYS B 1 111 ? -0.254 4.422 2.982 1 98 111 CYS B C 1
ATOM 2326 O O . CYS B 1 111 ? -1.243 4.789 2.346 1 98 111 CYS B O 1
ATOM 2328 N N . GLN B 1 112 ? -0.137 3.293 3.574 1 98.62 112 GLN B N 1
ATOM 2329 C CA . GLN B 1 112 ? -1.241 2.34 3.539 1 98.62 112 GLN B CA 1
ATOM 2330 C C . GLN B 1 112 ? -2.08 2.426 4.812 1 98.62 112 GLN B C 1
ATOM 2332 O O . GLN B 1 112 ? -1.553 2.309 5.918 1 98.62 112 GLN B O 1
ATOM 2337 N N . TRP B 1 113 ? -3.342 2.617 4.586 1 98.75 113 TRP B N 1
ATOM 2338 C CA . TRP B 1 113 ? -4.277 2.709 5.699 1 98.75 113 TRP B CA 1
ATOM 2339 C C . TRP B 1 113 ? -5.258 1.541 5.688 1 98.75 113 TRP B C 1
ATOM 2341 O O . TRP B 1 113 ? -5.754 1.153 4.625 1 98.75 113 TRP B O 1
ATOM 2351 N N . LEU B 1 114 ? -5.508 1.031 6.801 1 98.62 114 LEU B N 1
ATOM 2352 C CA . LEU B 1 114 ? -6.547 0.037 7.051 1 98.62 114 LEU B CA 1
ATOM 2353 C C . LEU B 1 114 ? -7.727 0.657 7.789 1 98.62 114 LEU B C 1
ATOM 2355 O O . LEU B 1 114 ? -7.566 1.196 8.883 1 98.62 114 LEU B O 1
ATOM 2359 N N . ILE B 1 115 ? -8.859 0.588 7.199 1 98.62 115 ILE B N 1
ATOM 2360 C CA . ILE B 1 115 ? -10.047 1.193 7.797 1 98.62 115 ILE B CA 1
ATOM 2361 C C . ILE B 1 115 ? -10.844 0.13 8.547 1 98.62 115 ILE B C 1
ATOM 2363 O O . ILE B 1 115 ? -11.375 -0.802 7.934 1 98.62 115 ILE B O 1
ATOM 2367 N N . ARG B 1 116 ? -10.914 0.364 9.797 1 98.06 116 ARG B N 1
ATOM 2368 C CA . ARG B 1 116 ? -11.625 -0.542 10.695 1 98.06 116 ARG B CA 1
ATOM 2369 C C . ARG B 1 116 ? -12.734 0.19 11.445 1 98.06 116 ARG B C 1
ATOM 2371 O O . ARG B 1 116 ? -12.805 1.42 11.414 1 98.06 116 ARG B O 1
ATOM 2378 N N . LYS B 1 117 ? -13.602 -0.565 12.078 1 96.19 117 LYS B N 1
ATOM 2379 C CA . LYS B 1 117 ? -14.664 0.065 12.852 1 96.19 117 LYS B CA 1
ATOM 2380 C C . LYS B 1 117 ? -14.094 0.926 13.977 1 96.19 117 LYS B C 1
ATOM 2382 O O . LYS B 1 117 ? -14.656 1.968 14.312 1 96.19 117 LYS B O 1
ATOM 2387 N N . SER B 1 118 ? -12.984 0.482 14.562 1 95.75 118 SER B N 1
ATOM 2388 C CA . SER B 1 118 ? -12.367 1.199 15.68 1 95.75 118 SER B CA 1
ATOM 2389 C C . SER B 1 118 ? -11.656 2.455 15.195 1 95.75 118 SER B C 1
ATOM 2391 O O . SER B 1 118 ? -11.398 3.369 15.984 1 95.75 118 SER B O 1
ATOM 2393 N N . GLY B 1 119 ? -11.234 2.451 13.953 1 97.69 119 GLY B N 1
ATOM 2394 C CA . GLY B 1 119 ? -10.539 3.602 13.398 1 97.69 119 GLY B CA 1
ATOM 2395 C C . GLY B 1 119 ? -9.523 3.232 12.336 1 97.69 119 GLY B C 1
ATOM 2396 O O . GLY B 1 119 ? -9.312 2.049 12.055 1 97.69 119 GLY B O 1
ATOM 2397 N N . PRO B 1 120 ? -9.023 4.266 11.758 1 98.31 120 PRO B N 1
ATOM 2398 C CA . PRO B 1 120 ? -7.984 4.016 10.758 1 98.31 120 PRO B CA 1
ATOM 2399 C C . PRO B 1 120 ? -6.648 3.613 11.375 1 98.31 120 PRO B C 1
ATOM 2401 O O . PRO B 1 120 ? -6.273 4.129 12.43 1 98.31 120 PRO B O 1
ATOM 2404 N N . CYS B 1 121 ? -5.977 2.705 10.672 1 98.38 121 CYS B N 1
ATOM 2405 C CA . CYS B 1 121 ? -4.633 2.311 11.078 1 98.38 121 CYS B CA 1
ATOM 2406 C C . CYS B 1 121 ? -3.654 2.436 9.922 1 98.38 121 CYS B C 1
ATOM 2408 O O . CYS B 1 121 ? -3.902 1.907 8.836 1 98.38 121 CYS B O 1
ATOM 2410 N N . LYS B 1 122 ? -2.559 3.088 10.211 1 98.12 122 LYS B N 1
ATOM 2411 C CA . LYS B 1 122 ? -1.488 3.152 9.219 1 98.12 122 LYS B CA 1
ATOM 2412 C C . LYS B 1 122 ? -0.551 1.954 9.344 1 98.12 122 LYS B C 1
ATOM 2414 O O . LYS B 1 122 ? -0.115 1.611 10.445 1 98.12 122 LYS B O 1
ATOM 2419 N N . TYR B 1 123 ? -0.269 1.388 8.211 1 96.81 123 TYR B N 1
ATOM 2420 C CA . TYR B 1 123 ? 0.541 0.174 8.18 1 96.81 123 TYR B CA 1
ATOM 2421 C C . TYR B 1 123 ? 2.021 0.51 8.047 1 96.81 123 TYR B C 1
ATOM 2423 O O . TYR B 1 123 ? 2.432 1.173 7.094 1 96.81 123 TYR B O 1
ATOM 2431 N N . TYR B 1 124 ? 2.863 0.056 8.961 1 93.25 124 TYR B N 1
ATOM 2432 C CA . TYR B 1 124 ? 4.32 0.127 8.906 1 93.25 124 TYR B CA 1
ATOM 2433 C C . TYR B 1 124 ? 4.934 -1.268 8.859 1 93.25 124 TYR B C 1
ATOM 2435 O O . TYR B 1 124 ? 4.258 -2.26 9.148 1 93.25 124 TYR B O 1
ATOM 2443 N N . ALA B 1 125 ? 6.164 -1.305 8.5 1 91.44 125 ALA B N 1
ATOM 2444 C CA . ALA B 1 125 ? 6.867 -2.582 8.414 1 91.44 125 ALA B CA 1
ATOM 2445 C C . ALA B 1 125 ? 6.879 -3.297 9.758 1 91.44 125 ALA B C 1
ATOM 2447 O O . ALA B 1 125 ? 6.895 -4.531 9.812 1 91.44 125 ALA B O 1
ATOM 2448 N N . THR B 1 126 ? 6.82 -2.533 10.812 1 89.5 126 THR B N 1
ATOM 2449 C CA . THR B 1 126 ? 7.035 -3.113 12.133 1 89.5 126 THR B CA 1
ATOM 2450 C C . THR B 1 126 ? 5.75 -3.082 12.961 1 89.5 126 THR B C 1
ATOM 2452 O O . THR B 1 126 ? 5.574 -3.887 13.875 1 89.5 126 THR B O 1
ATOM 2455 N N . HIS B 1 127 ? 4.898 -2.18 12.617 1 92 127 HIS B N 1
ATOM 2456 C CA . HIS B 1 127 ? 3.742 -1.977 13.484 1 92 127 HIS B CA 1
ATOM 2457 C C . HIS B 1 127 ? 2.607 -1.282 12.742 1 92 127 HIS B C 1
ATOM 2459 O O . HIS B 1 127 ? 2.766 -0.903 11.578 1 92 127 HIS B O 1
ATOM 2465 N N . LEU B 1 128 ? 1.442 -1.312 13.445 1 95.25 128 LEU B N 1
ATOM 2466 C CA . LEU B 1 128 ? 0.31 -0.501 13.016 1 95.25 128 LEU B CA 1
ATOM 2467 C C . LEU B 1 128 ? 0.137 0.714 13.922 1 95.25 128 LEU B C 1
ATOM 2469 O O . LEU B 1 128 ? 0.189 0.592 15.148 1 95.25 128 LEU B O 1
ATOM 2473 N N . ASP B 1 129 ? 0.031 1.895 13.312 1 95.94 129 ASP B N 1
ATOM 2474 C CA . ASP B 1 129 ? -0.387 3.084 14.047 1 95.94 129 ASP B CA 1
ATOM 2475 C C . ASP B 1 129 ? -1.885 3.336 13.883 1 95.94 129 ASP B C 1
ATOM 2477 O O . ASP B 1 129 ? -2.338 3.721 12.797 1 95.94 129 ASP B O 1
ATOM 2481 N N . CYS B 1 130 ? -2.58 3.156 15.031 1 97.31 130 CYS B N 1
ATOM 2482 C CA . CYS B 1 130 ? -4.035 3.211 14.938 1 97.31 130 CYS B CA 1
ATOM 2483 C C . CYS B 1 130 ? -4.582 4.445 15.648 1 97.31 130 CYS B C 1
ATOM 2485 O O . CYS B 1 130 ? -4.086 4.824 16.719 1 97.31 130 CYS B O 1
ATOM 2487 N N . TYR B 1 131 ? -5.621 5.031 15.031 1 96.75 131 TYR B N 1
ATOM 2488 C CA . TYR B 1 131 ? -6.309 6.215 15.531 1 96.75 131 TYR B CA 1
ATOM 2489 C C . TYR B 1 131 ? -7.766 5.902 15.852 1 96.75 131 TYR B C 1
ATOM 2491 O O . TYR B 1 131 ? -8.367 5.012 15.25 1 96.75 131 TYR B O 1
ATOM 2499 N N . GLN B 1 132 ? -8.297 6.641 16.797 1 94.56 132 GLN B N 1
ATOM 2500 C CA . GLN B 1 132 ? -9.727 6.547 17.078 1 94.56 132 GLN B CA 1
ATOM 2501 C C . GLN B 1 132 ? -10.523 7.547 16.234 1 94.56 132 GLN B C 1
ATOM 2503 O O . GLN B 1 132 ? -10.023 8.633 15.922 1 94.56 132 GLN B O 1
ATOM 2508 N N . TRP B 1 133 ? -11.719 7.074 15.883 1 94.62 133 TRP B N 1
ATOM 2509 C CA . TRP B 1 133 ? -12.594 8.008 15.172 1 94.62 133 TRP B CA 1
ATOM 2510 C C . TRP B 1 133 ? -12.969 9.18 16.062 1 94.62 133 TRP B C 1
ATOM 2512 O O . TRP B 1 133 ? -13.164 9.016 17.281 1 94.62 133 TRP B O 1
ATOM 2522 N N . LYS B 1 134 ? -12.875 10.391 15.438 1 75.25 134 LYS B N 1
ATOM 2523 C CA . LYS B 1 134 ? -13.289 11.555 16.219 1 75.25 134 LYS B CA 1
ATOM 2524 C C . LYS B 1 134 ? -14.797 11.531 16.453 1 75.25 134 LYS B C 1
ATOM 2526 O O . LYS B 1 134 ? -15.57 11.156 15.57 1 75.25 134 LYS B O 1
ATOM 2531 N N . THR B 1 135 ? -15.148 11.336 17.656 1 63.06 135 THR B N 1
ATOM 2532 C CA . THR B 1 135 ? -16.562 11.492 18.016 1 63.06 135 THR B CA 1
ATOM 2533 C C . THR B 1 135 ? -17.016 12.93 17.766 1 63.06 135 THR B C 1
ATOM 2535 O O . THR B 1 135 ? -16.219 13.867 17.859 1 63.06 135 THR B O 1
ATOM 2538 N N . THR B 1 136 ? -17.938 13.211 16.734 1 54.84 136 THR B N 1
ATOM 2539 C CA . THR B 1 136 ? -18.5 14.531 16.469 1 54.84 136 THR B CA 1
ATOM 2540 C C . THR B 1 136 ? -18.297 15.453 17.656 1 54.84 136 THR B C 1
ATOM 2542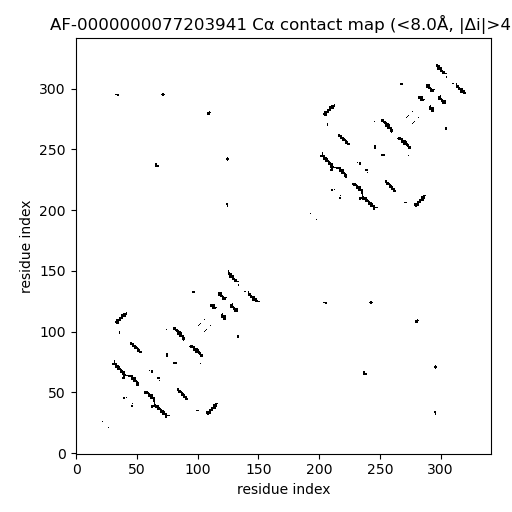 O O . THR B 1 136 ? -18.172 16.672 17.5 1 54.84 136 THR B O 1
ATOM 2545 N N . GLY B 1 137 ? -18.578 15.102 18.859 1 47.47 137 GLY B N 1
ATOM 2546 C CA . GLY B 1 137 ? -18.547 16.172 19.844 1 47.47 137 GLY B CA 1
ATOM 2547 C C . GLY B 1 137 ? -17.141 16.672 20.141 1 47.47 137 GLY B C 1
ATOM 2548 O O . GLY B 1 137 ? -16.969 17.734 20.734 1 47.47 137 GLY B O 1
ATOM 2549 N N . GLN B 1 138 ? -16.109 15.836 20.359 1 40.81 138 GLN B N 1
ATOM 2550 C CA . GLN B 1 138 ? -14.875 16.297 20.984 1 40.81 138 GLN B CA 1
ATOM 2551 C C . GLN B 1 138 ? -13.789 16.562 19.953 1 40.81 138 GLN B C 1
ATOM 2553 O O . GLN B 1 138 ? -13.477 15.688 19.141 1 40.81 138 GLN B O 1
ATOM 2558 N N . HIS B 1 139 ? -13.648 17.703 19.391 1 38.84 139 HIS B N 1
ATOM 2559 C CA . HIS B 1 139 ? -12.562 18.188 18.547 1 38.84 139 HIS B CA 1
ATOM 2560 C C . HIS B 1 139 ? -11.211 17.719 19.062 1 38.84 139 HIS B C 1
ATOM 2562 O O . HIS B 1 139 ? -10.43 18.516 19.578 1 38.84 139 HIS B O 1
ATOM 2568 N N . GLU B 1 140 ? -11.031 16.781 19.891 1 40.5 140 GLU B N 1
ATOM 2569 C CA . GLU B 1 140 ? -9.711 16.562 20.484 1 40.5 140 GLU B CA 1
ATOM 2570 C C . GLU B 1 140 ? -8.766 15.906 19.484 1 40.5 140 GLU B C 1
ATOM 2572 O O . GLU B 1 140 ? -9.195 15.125 18.641 1 40.5 140 GLU B O 1
ATOM 2577 N N . ARG B 1 141 ? -7.527 16.281 19.516 1 39.62 141 ARG B N 1
ATOM 2578 C CA . ARG B 1 141 ? -6.383 15.766 18.781 1 39.62 141 ARG B CA 1
ATOM 2579 C C . ARG B 1 141 ? -6.367 14.242 18.797 1 39.62 141 ARG B C 1
ATOM 2581 O O . ARG B 1 141 ? -6.535 13.625 19.844 1 39.62 141 ARG B O 1
ATOM 2588 N N . GLN B 1 142 ? -6.613 13.641 17.688 1 46.56 142 GLN B N 1
ATOM 2589 C CA . GLN B 1 142 ? -6.715 12.203 17.453 1 46.56 142 GLN B CA 1
ATOM 2590 C C . GLN B 1 142 ? -5.555 11.461 18.094 1 46.56 142 GLN B C 1
ATOM 2592 O O . GLN B 1 142 ? -4.391 11.781 17.859 1 46.56 142 GLN B O 1
ATOM 2597 N N . GLY B 1 143 ? -5.664 10.828 19.25 1 43.09 143 GLY B N 1
ATOM 2598 C CA . GLY B 1 143 ? -4.68 10.023 19.953 1 43.09 143 GLY B CA 1
ATOM 2599 C C . GLY B 1 143 ? -4.23 8.805 19.172 1 43.09 143 GLY B C 1
ATOM 2600 O O . GLY B 1 143 ? -5.059 8.07 18.641 1 43.09 143 GLY B O 1
ATOM 2601 N N . ARG B 1 144 ? -2.992 8.773 18.797 1 46.16 144 ARG B N 1
ATOM 2602 C CA . ARG B 1 144 ? -2.277 7.711 18.109 1 46.16 144 ARG B CA 1
ATOM 2603 C C . ARG B 1 144 ? -2.029 6.52 19.016 1 46.16 144 ARG B C 1
ATOM 2605 O O . ARG B 1 144 ? -1.476 6.672 20.109 1 46.16 144 ARG B O 1
ATOM 2612 N N . LYS B 1 145 ? -2.682 5.27 18.828 1 47.06 145 LYS B N 1
ATOM 2613 C CA . LYS B 1 145 ? -2.262 4.035 19.484 1 47.06 145 LYS B CA 1
ATOM 2614 C C . LYS B 1 145 ? -1.361 3.207 18.578 1 47.06 145 LYS B C 1
ATOM 2616 O O . LYS B 1 145 ? -1.717 2.934 17.422 1 47.06 145 LYS B O 1
ATOM 2621 N N . MET B 1 146 ? -0.05 2.957 18.953 1 43.72 146 MET B N 1
ATOM 2622 C CA . MET B 1 146 ? 0.902 2.135 18.219 1 43.72 146 MET B CA 1
ATOM 2623 C C . MET B 1 146 ? 0.64 0.651 18.453 1 43.72 146 MET B C 1
ATOM 2625 O O . MET B 1 146 ? 0.676 0.186 19.594 1 43.72 146 MET B O 1
ATOM 2629 N N . LEU B 1 147 ? 0.042 -0.113 17.594 1 43.66 147 LEU B N 1
ATOM 2630 C CA . LEU B 1 147 ? -0.077 -1.564 17.672 1 43.66 147 LEU B CA 1
ATOM 2631 C C . LEU B 1 147 ? 1.095 -2.242 16.969 1 43.66 147 LEU B C 1
ATOM 2633 O O . LEU B 1 147 ? 1.325 -2.02 15.781 1 43.66 147 LEU B O 1
ATOM 2637 N N . LEU B 1 148 ? 1.949 -2.801 17.781 1 37.81 148 LEU B N 1
ATOM 2638 C CA . LEU B 1 148 ? 3.084 -3.547 17.25 1 37.81 148 LEU B CA 1
ATOM 2639 C C . LEU B 1 148 ? 2.609 -4.727 16.406 1 37.81 148 LEU B C 1
ATOM 2641 O O . LEU B 1 148 ? 1.779 -5.52 16.844 1 37.81 148 LEU B O 1
ATOM 2645 N N . ILE B 1 149 ? 2.768 -4.641 15.258 1 40.84 149 ILE B N 1
ATOM 2646 C CA . ILE B 1 149 ? 2.469 -5.758 14.367 1 40.84 149 ILE B CA 1
ATOM 2647 C C . ILE B 1 149 ? 3.467 -6.887 14.609 1 40.84 149 ILE B C 1
ATOM 2649 O O . ILE B 1 149 ? 4.668 -6.727 14.367 1 40.84 149 ILE B O 1
ATOM 2653 N N . SER B 1 150 ? 3.33 -7.652 15.711 1 32 150 SER B N 1
ATOM 2654 C CA . SER B 1 150 ? 4.094 -8.891 15.656 1 32 150 SER B CA 1
ATOM 2655 C C . SER B 1 150 ? 3.912 -9.594 14.305 1 32 150 SER B C 1
ATOM 2657 O O . SER B 1 150 ? 2.877 -9.438 13.656 1 32 150 SER B O 1
ATOM 2659 N N . ASN B 1 151 ? 4.949 -9.93 13.719 1 34.53 151 ASN B N 1
ATOM 2660 C CA . ASN B 1 151 ? 4.891 -10.812 12.555 1 34.53 151 ASN B CA 1
ATOM 2661 C C . ASN B 1 151 ? 3.816 -11.883 12.719 1 34.53 151 ASN B C 1
ATOM 2663 O O . ASN B 1 151 ? 4.121 -13.016 13.102 1 34.53 151 ASN B O 1
ATOM 2667 N N . THR B 1 152 ? 2.91 -11.766 13.641 1 30.86 152 THR B N 1
ATOM 2668 C CA . THR B 1 152 ? 2.002 -12.891 13.844 1 30.86 152 THR B CA 1
ATOM 2669 C C . THR B 1 152 ? 1.234 -13.195 12.562 1 30.86 152 THR B C 1
ATOM 2671 O O . THR B 1 152 ? 0.561 -12.32 12.008 1 30.86 152 THR B O 1
ATOM 2674 N N . SER B 1 153 ? 1.636 -14.18 11.75 1 31.2 153 SER B N 1
ATOM 2675 C CA . SER B 1 153 ? 0.736 -14.883 10.844 1 31.2 153 SER B CA 1
ATOM 2676 C C . SER B 1 153 ? -0.695 -14.883 11.367 1 31.2 153 SER B C 1
ATOM 2678 O O . SER B 1 153 ? -0.938 -15.242 12.523 1 31.2 153 SER B O 1
ATOM 2680 N N . ILE B 1 154 ? -1.451 -13.875 11.078 1 32.81 154 ILE B N 1
ATOM 2681 C CA . ILE B 1 154 ? -2.859 -14.055 11.422 1 32.81 154 ILE B CA 1
ATOM 2682 C C . ILE B 1 154 ? -3.221 -15.531 11.352 1 32.81 154 ILE B C 1
ATOM 2684 O O . ILE B 1 154 ? -3.264 -16.125 10.273 1 32.81 154 ILE B O 1
ATOM 2688 N N . GLN B 1 155 ? -2.658 -16.359 12.203 1 26.95 155 GLN B N 1
ATOM 2689 C CA . GLN B 1 155 ? -3.148 -17.719 12.391 1 26.95 155 GLN B CA 1
ATOM 2690 C C . GLN B 1 155 ? -4.676 -17.766 12.375 1 26.95 155 GLN B C 1
ATOM 2692 O O . GLN B 1 155 ? -5.328 -17.125 13.203 1 26.95 155 GLN B O 1
ATOM 2697 N N . GLN B 1 156 ? -5.219 -17.797 11.164 1 28.05 156 GLN B N 1
ATOM 2698 C CA . GLN B 1 156 ? -6.629 -18.172 11.117 1 28.05 156 GLN B CA 1
ATOM 2699 C C . GLN B 1 156 ? -6.965 -19.203 12.195 1 28.05 156 GLN B C 1
ATOM 2701 O O . GLN B 1 156 ? -6.262 -20.203 12.352 1 28.05 156 GLN B O 1
ATOM 2706 N N . GLU B 1 157 ? -7.531 -18.781 13.289 1 30.55 157 GLU B N 1
ATOM 2707 C CA . GLU B 1 157 ? -8.047 -19.75 14.266 1 30.55 157 GLU B CA 1
ATOM 2708 C C . GLU B 1 157 ? -8.641 -20.969 13.578 1 30.55 157 GLU B C 1
ATOM 2710 O O . GLU B 1 157 ? -9.367 -20.844 12.586 1 30.55 157 GLU B O 1
ATOM 2715 N N . PRO B 1 158 ? -8.031 -22.172 13.75 1 30.09 158 PRO B N 1
ATOM 2716 C CA . PRO B 1 158 ? -8.633 -23.359 13.141 1 30.09 158 PRO B CA 1
ATOM 2717 C C . PRO B 1 158 ? -10.156 -23.391 13.297 1 30.09 158 PRO B C 1
ATOM 2719 O O . PRO B 1 158 ? -10.688 -22.875 14.273 1 30.09 158 PRO B O 1
ATOM 2722 N N . PRO B 1 159 ? -10.883 -23.469 12.25 1 28.98 159 PRO B N 1
ATOM 2723 C CA . PRO B 1 159 ? -12.344 -23.531 12.414 1 28.98 159 PRO B CA 1
ATOM 2724 C C . PRO B 1 159 ? -12.766 -24.484 13.539 1 28.98 159 PRO B C 1
ATOM 2726 O O . PRO B 1 159 ? -12.109 -25.5 13.773 1 28.98 159 PRO B O 1
ATOM 2729 N N . LEU B 1 160 ? -13.336 -23.969 14.555 1 29.92 160 LEU B N 1
ATOM 2730 C CA . LEU B 1 160 ? -13.906 -24.75 15.656 1 29.92 160 LEU B CA 1
ATOM 2731 C C . LEU B 1 160 ? -14.516 -26.047 15.148 1 29.92 160 LEU B C 1
ATOM 2733 O O . LEU B 1 160 ? -15.25 -26.047 14.164 1 29.92 160 LEU B O 1
ATOM 2737 N N . SER B 1 161 ? -13.836 -27.156 15.461 1 29.64 161 SER B N 1
ATOM 2738 C CA . SER B 1 161 ? -14.305 -28.5 15.172 1 29.64 161 SER B CA 1
ATOM 2739 C C . SER B 1 161 ? -15.789 -28.656 15.5 1 29.64 161 SER B C 1
ATOM 2741 O O . SER B 1 161 ? -16.219 -28.344 16.609 1 29.64 161 SER B O 1
ATOM 2743 N N . LEU B 1 162 ? -16.656 -28.438 14.555 1 30 162 LEU B N 1
ATOM 2744 C CA . LEU B 1 162 ? -18.078 -28.75 14.727 1 30 162 LEU B CA 1
ATOM 2745 C C . LEU B 1 162 ? -18.234 -30.141 15.352 1 30 162 LEU B C 1
ATOM 2747 O O . LEU B 1 162 ? -17.766 -31.141 14.797 1 30 162 LEU B O 1
ATOM 2751 N N . GLN B 1 163 ? -18.188 -30.266 16.688 1 29.75 163 GLN B N 1
ATOM 2752 C CA . GLN B 1 163 ? -18.516 -31.5 17.391 1 29.75 163 GLN B CA 1
ATOM 2753 C C . GLN B 1 163 ? -19.781 -32.125 16.812 1 29.75 163 GLN B C 1
ATOM 2755 O O . GLN B 1 163 ? -20.797 -31.453 16.609 1 29.75 163 GLN B O 1
ATOM 2760 N N . PRO B 1 164 ? -19.609 -33.281 16.109 1 30.06 164 PRO B N 1
ATOM 2761 C CA . PRO B 1 164 ? -20.75 -34.031 15.578 1 30.06 164 PRO B CA 1
ATOM 2762 C C . PRO B 1 164 ? -21.844 -34.281 16.625 1 30.06 164 PRO B C 1
ATOM 2764 O O . PRO B 1 164 ? -21.516 -34.625 17.766 1 30.06 164 PRO B O 1
ATOM 2767 N N . LEU B 1 165 ? -22.969 -33.5 16.688 1 30.02 165 LEU B N 1
ATOM 2768 C CA . LEU B 1 165 ? -24.141 -33.781 17.516 1 30.02 165 LEU B CA 1
ATOM 2769 C C . LEU B 1 165 ? -24.5 -35.25 17.484 1 30.02 165 LEU B C 1
ATOM 2771 O O . LEU B 1 165 ? -24.672 -35.844 16.406 1 30.02 165 LEU B O 1
ATOM 2775 N N . ASN B 1 166 ? -24.031 -36.031 18.453 1 30.78 166 ASN B N 1
ATOM 2776 C CA . ASN B 1 166 ? -24.406 -37.406 18.734 1 30.78 166 ASN B CA 1
ATOM 2777 C C . ASN B 1 166 ? -25.906 -37.625 18.578 1 30.78 166 ASN B C 1
ATOM 2779 O O . ASN B 1 166 ? -26.703 -36.969 19.234 1 30.78 166 ASN B O 1
ATOM 2783 N N . SER B 1 167 ? -26.406 -38.031 17.391 1 27.91 167 SER B N 1
ATOM 2784 C CA . SER B 1 167 ? -27.766 -38.531 17.172 1 27.91 167 SER B CA 1
ATOM 2785 C C . SER B 1 167 ? -28.125 -39.625 18.172 1 27.91 167 SER B C 1
ATOM 2787 O O . SER B 1 167 ? -27.5 -40.688 18.188 1 27.91 167 SER B O 1
ATOM 2789 N N . GLN B 1 168 ? -28.422 -39.375 19.484 1 30.91 168 GLN B N 1
ATOM 2790 C CA . GLN B 1 168 ? -29.094 -40.281 20.391 1 30.91 168 GLN B CA 1
ATOM 2791 C C . GLN B 1 168 ? -30.234 -41.031 19.688 1 30.91 168 GLN B C 1
ATOM 2793 O O . GLN B 1 168 ? -31.156 -40.375 19.172 1 30.91 168 GLN B O 1
ATOM 2798 N N . GLY B 1 169 ? -29.922 -42.219 19.062 1 26.39 169 GLY B N 1
ATOM 2799 C CA . GLY B 1 169 ? -30.828 -43.219 18.562 1 26.39 169 GLY B CA 1
ATOM 2800 C C . GLY B 1 169 ? -31.984 -43.5 19.5 1 26.39 169 GLY B C 1
ATOM 2801 O O . GLY B 1 169 ? -31.797 -43.5 20.719 1 26.39 169 GLY B O 1
ATOM 2802 N N . ARG B 1 170 ? -33.25 -43.156 19.203 1 31.28 170 ARG B N 1
ATOM 2803 C CA . ARG B 1 170 ? -34.562 -43.5 19.734 1 31.28 170 ARG B CA 1
ATOM 2804 C C . ARG B 1 170 ? -34.656 -45 20.016 1 31.28 170 ARG B C 1
ATOM 2806 O O . ARG B 1 170 ? -34.531 -45.844 19.094 1 31.28 170 ARG B O 1
ATOM 2813 N N . ASP B 1 171 ? -34.094 -45.562 21.062 1 22.56 171 ASP B N 1
ATOM 2814 C CA . ASP B 1 171 ? -34.969 -46.625 21.547 1 22.56 171 ASP B CA 1
ATOM 2815 C C . ASP B 1 171 ? -36.281 -46.094 22.078 1 22.56 171 ASP B C 1
ATOM 2817 O O . ASP B 1 171 ? -36.312 -45.062 22.734 1 22.56 171 ASP B O 1
#

Nearest PDB structures (foldseek):
  5a9h-assembly1_A-2  TM=6.688E-01  e=2.803E-02  Rattus norvegicus
  8zv8-assembly2_F  TM=4.974E-01  e=1.797E-02  Homo sapiens
  8zvj-assembly1_C  TM=5.370E-01  e=4.374E-02  Homo sapiens
  4w9k-assembly3_I  TM=4.878E-01  e=4.374E-02  Homo sapiens
  3tp4-assembly3_B  TM=4.024E-01  e=4.676E+00  synthetic construct

Radius of gyration: 28.25 Å; Cα contacts (8 Å, |Δi|>4): 569; chains: 2; bounding box: 108×104×73 Å

Foldseek 3Di:
DPVVVVVVVVVVVVPPPPPPCPVPPCVCVPFQKAKEKEAEQEPQKKKKKWKDWPVDTPDIDIDGHGDMDMDMDTADDPVVQATWMKMWIDIPHDIFIDTRDRRVPPVDRYWYWYQYPQAIWTDDPFWIWGWGTDDVPDPDDTDTDTGGPDPPPPPPPPPDPPPPPPPPDDD/DVVVVVVVVVVVVVVVDPPPCPVPPCVCVPFQKAKEKEAEQEPQKKKKKWKDWPVDTPDIDIDGHGDMDMDMDTADDPVVQATWMKMWIDIPHDIFIDTRDRRVPPVDRYWYWYQYPQAIWTDDPFWIWGWGTDDVPDPDDTDTDTGGPDPPPPPPPPPPPPPPPPPPDDD

pLDDT: mean 73.68, std 27.84, range [22.56, 98.81]